Protein AF-0000000082537416 (afdb_homodimer)

Foldseek 3Di:
DPPPPQPQPPPDAQPDDDDDDDDPVLVVCVVVVVADFAEEAEQCRCPPSCVVVVHHYDRVHNHHDDDDAAGQEYEYAQPLQQHHPVVSVVVLLVNLVRHDQNHKYKYKAFQLADLQFWQDDPVRGTGFPWDKPADWPDDDNTMTIGIDHNPDDMDTPRDD/DCPPPQPQPDPDAQPDDDDDDDDPVLVVCVVVVVADDAEEAEQCRCPPSCVVVVHHYDRVHNHHDDDDAAGQEYEYAQDLQQHHPVVSVVVLLVNLVRHDQNHKYKYKAFQLADLQFWQDDPVRGTGFPWDKPADWPDDDNTMTIGIDHNPDDMDTPRDD

Nearest PDB structures (foldseek):
  9fce-assembly2_B  TM=6.786E-01  e=2.143E-04  Streptomyces sp.
  3dtn-assembly1_B  TM=6.137E-01  e=8.808E-05  Methanosarcina mazei
  9fce-assembly1_A  TM=6.515E-01  e=3.562E-04  Streptomyces sp.
  7ux6-assembly1_B  TM=6.176E-01  e=8.665E-04  Streptomyces drozdowiczii
  7wh9-assembly1_B-2  TM=5.794E-01  e=1.714E-02  Aspergillus terreus

Sequence (320 aa):
MNKQRIDKGKVARGGATKRKFPSRGSSWLVANEMIKGRTLDYGCGYGLDASTYGWDSYDPYYKPVTLSGKYDTIVCTNVVSAVSRLNRSEILKSIQHLLTEGGTAYIVVPRNLPPEGKLSGYNRRPQYNVVLTLDSVYSDESIMIYKLVKDSVFRDTTLDMNKQRIDKGKVARGGATKRKFPSRGSSWLVANEMIKGRTLDYGCGYGLDASTYGWDSYDPYYKPVTLSGKYDTIVCTNVVSAVSRLNRSEILKSIQHLLTEGGTAYIVVPRNLPPEGKLSGYNRRPQYNVVLTLDSVYSDESIMIYKLVKDSVFRDTTLD

InterPro domains:
  IPR029063 S-adenosyl-L-methionine-dependent methyltransferase superfamily [G3DSA:3.40.50.150] (56-150)
  IPR029063 S-adenosyl-L-methionine-dependent methyltransferase superfamily [SSF53335] (37-118)

Solvent-accessible surface area (backbone atoms only — not comparable to full-atom values): 18050 Å² total; per-residue (Å²): 133,83,72,77,75,72,80,70,75,68,82,68,70,80,78,63,69,92,72,78,53,56,48,70,61,61,38,30,36,49,54,66,66,65,72,44,82,53,34,32,25,46,48,32,42,85,32,58,51,20,67,49,72,72,34,44,67,30,13,88,72,71,36,67,63,84,84,76,82,63,21,36,17,35,41,30,56,60,44,60,26,53,46,38,72,70,56,29,54,52,49,54,52,52,52,31,70,36,35,31,93,87,13,43,29,39,43,27,35,64,44,73,54,50,68,77,25,46,65,42,72,96,79,46,42,52,34,46,34,70,39,60,62,55,58,62,83,46,72,58,74,54,36,35,30,32,54,44,41,57,83,62,76,74,51,81,69,40,60,123,132,86,72,78,74,75,80,72,76,67,82,67,70,80,79,65,71,92,72,78,54,56,48,70,61,61,39,30,36,50,54,67,68,66,71,42,82,52,36,32,24,45,49,33,41,85,31,58,51,20,68,49,72,72,34,44,69,29,14,85,72,71,36,67,64,84,87,75,82,63,21,36,18,35,40,30,56,62,43,60,27,52,46,38,70,70,56,30,54,52,50,55,51,52,52,30,70,35,34,31,94,88,14,42,30,39,42,26,36,64,45,74,53,50,70,76,25,46,65,41,71,95,80,47,41,53,34,45,35,71,40,62,62,54,58,61,83,46,70,59,74,54,35,35,31,30,53,44,41,56,84,61,76,74,47,81,69,43,59,124

Organism: NCBI:txid2420051

pLDDT: mean 89.8, std 16.74, range [24.8, 98.94]

Structure (mmCIF, N/CA/C/O backbone):
data_AF-0000000082537416-model_v1
#
loop_
_entity.id
_entity.type
_entity.pdbx_description
1 polymer Methyltransferase
#
loop_
_atom_site.group_PDB
_atom_site.id
_atom_site.type_symbol
_atom_site.label_atom_id
_atom_site.label_alt_id
_atom_site.label_comp_id
_atom_site.label_asym_id
_atom_site.label_entity_id
_atom_site.label_seq_id
_atom_site.pdbx_PDB_ins_code
_atom_site.Cartn_x
_atom_site.Cartn_y
_atom_site.Cartn_z
_atom_site.occupancy
_atom_site.B_iso_or_equiv
_atom_site.auth_seq_id
_atom_site.auth_comp_id
_atom_site.auth_asym_id
_atom_site.auth_atom_id
_atom_site.pdbx_PDB_model_num
ATOM 1 N N . MET A 1 1 ? 33.562 -21.609 -11.664 1 26.39 1 MET A N 1
ATOM 2 C CA . MET A 1 1 ? 32.469 -20.797 -11.141 1 26.39 1 MET A CA 1
ATOM 3 C C . MET A 1 1 ? 31.328 -21.688 -10.656 1 26.39 1 MET A C 1
ATOM 5 O O . MET A 1 1 ? 30.688 -22.359 -11.453 1 26.39 1 MET A O 1
ATOM 9 N N . ASN A 1 2 ? 31.453 -22.328 -9.469 1 24.92 2 ASN A N 1
ATOM 10 C CA . ASN A 1 2 ? 30.641 -23.359 -8.828 1 24.92 2 ASN A CA 1
ATOM 11 C C . ASN A 1 2 ? 29.203 -22.906 -8.641 1 24.92 2 ASN A C 1
ATOM 13 O O . ASN A 1 2 ? 28.906 -22.062 -7.789 1 24.92 2 ASN A O 1
ATOM 17 N N . LYS A 1 3 ? 28.516 -22.844 -9.711 1 35.69 3 LYS A N 1
ATOM 18 C CA . LYS A 1 3 ? 27.078 -22.547 -9.703 1 35.69 3 LYS A CA 1
ATOM 19 C C . LYS A 1 3 ? 26.344 -23.406 -8.68 1 35.69 3 LYS A C 1
ATOM 21 O O . LYS A 1 3 ? 26.359 -24.641 -8.781 1 35.69 3 LYS A O 1
ATOM 26 N N . GLN A 1 4 ? 26.328 -23.078 -7.457 1 36.09 4 GLN A N 1
ATOM 27 C CA . GLN A 1 4 ? 25.625 -23.812 -6.398 1 36.09 4 GLN A CA 1
ATOM 28 C C . GLN A 1 4 ? 24.219 -24.203 -6.832 1 36.09 4 GLN A C 1
ATOM 30 O O . GLN A 1 4 ? 23.406 -23.359 -7.188 1 36.09 4 GLN A O 1
ATOM 35 N N . ARG A 1 5 ? 24.031 -25.391 -7.273 1 35.41 5 ARG A N 1
ATOM 36 C CA . ARG A 1 5 ? 22.797 -26.047 -7.727 1 35.41 5 ARG A CA 1
ATOM 37 C C . ARG A 1 5 ? 21.703 -25.953 -6.668 1 35.41 5 ARG A C 1
ATOM 39 O O . ARG A 1 5 ? 21.953 -26.219 -5.488 1 35.41 5 ARG A O 1
ATOM 46 N N . ILE A 1 6 ? 20.734 -25.109 -6.789 1 41.59 6 ILE A N 1
ATOM 47 C CA . ILE A 1 6 ? 19.531 -25 -5.957 1 41.59 6 ILE A CA 1
ATOM 48 C C . ILE A 1 6 ? 18.906 -26.391 -5.781 1 41.59 6 ILE A C 1
ATOM 50 O O . ILE A 1 6 ? 18.641 -27.078 -6.762 1 41.59 6 ILE A O 1
ATOM 54 N N . ASP A 1 7 ? 19.219 -27.125 -4.785 1 39.59 7 ASP A N 1
ATOM 55 C CA . ASP A 1 7 ? 18.594 -28.406 -4.453 1 39.59 7 ASP A CA 1
ATOM 56 C C . ASP A 1 7 ? 17.062 -28.328 -4.57 1 39.59 7 ASP A C 1
ATOM 58 O O . ASP A 1 7 ? 16.422 -27.594 -3.818 1 39.59 7 ASP A O 1
ATOM 62 N N . LYS A 1 8 ? 16.344 -28.703 -5.652 1 40.59 8 LYS A N 1
ATOM 63 C CA . LYS A 1 8 ? 14.984 -28.656 -6.191 1 40.59 8 LYS A CA 1
ATOM 64 C C . LYS A 1 8 ? 14.023 -29.453 -5.312 1 40.59 8 LYS A C 1
ATOM 66 O O . LYS A 1 8 ? 12.812 -29.438 -5.543 1 40.59 8 LYS A O 1
ATOM 71 N N . GLY A 1 9 ? 14.391 -30.484 -4.535 1 41.62 9 GLY A N 1
ATOM 72 C CA . GLY A 1 9 ? 13.477 -31.453 -3.943 1 41.62 9 GLY A CA 1
ATOM 73 C C . GLY A 1 9 ? 12.82 -30.953 -2.674 1 41.62 9 GLY A C 1
ATOM 74 O O . GLY A 1 9 ? 11.938 -31.625 -2.121 1 41.62 9 GLY A O 1
ATOM 75 N N . LYS A 1 10 ? 13.469 -30.375 -1.681 1 40.09 10 LYS A N 1
ATOM 76 C CA . LYS A 1 10 ? 12.914 -30.156 -0.346 1 40.09 10 LYS A CA 1
ATOM 77 C C . LYS A 1 10 ? 11.812 -29.109 -0.367 1 40.09 10 LYS A C 1
ATOM 79 O O . LYS A 1 10 ? 12 -28.016 -0.905 1 40.09 10 LYS A O 1
ATOM 84 N N . VAL A 1 11 ? 10.516 -29.625 -0.219 1 44.38 11 VAL A N 1
ATOM 85 C CA . VAL A 1 11 ? 9.406 -28.734 0.124 1 44.38 11 VAL A CA 1
ATOM 86 C C . VAL A 1 11 ? 9.898 -27.641 1.062 1 44.38 11 VAL A C 1
ATOM 88 O O . VAL A 1 11 ? 10.406 -27.922 2.15 1 44.38 11 VAL A O 1
ATOM 91 N N . ALA A 1 12 ? 10.391 -26.578 0.593 1 49.41 12 ALA A N 1
ATOM 92 C CA . ALA A 1 12 ? 10.992 -25.453 1.283 1 49.41 12 ALA A CA 1
ATOM 93 C C . ALA A 1 12 ? 10.164 -25.031 2.494 1 49.41 12 ALA A C 1
ATOM 95 O O . ALA A 1 12 ? 8.93 -25.109 2.463 1 49.41 12 ALA A O 1
ATOM 96 N N . ARG A 1 13 ? 10.562 -25.25 3.791 1 57.53 13 ARG A N 1
ATOM 97 C CA . ARG A 1 13 ? 10.109 -24.562 4.996 1 57.53 13 ARG A CA 1
ATOM 98 C C . ARG A 1 13 ? 9.5 -23.203 4.66 1 57.53 13 ARG A C 1
ATOM 100 O O . ARG A 1 13 ? 9.773 -22.656 3.594 1 57.53 13 ARG A O 1
ATOM 107 N N . GLY A 1 14 ? 8.445 -22.875 5.426 1 67.5 14 GLY A N 1
ATOM 108 C CA . GLY A 1 14 ? 7.832 -21.562 5.316 1 67.5 14 GLY A CA 1
ATOM 109 C C . GLY A 1 14 ? 8.844 -20.453 5.18 1 67.5 14 GLY A C 1
ATOM 110 O O . GLY A 1 14 ? 9.898 -20.469 5.82 1 67.5 14 GLY A O 1
ATOM 111 N N . GLY A 1 15 ? 8.906 -19.734 4.207 1 82.44 15 GLY A N 1
ATOM 112 C CA . GLY A 1 15 ? 9.852 -18.656 3.953 1 82.44 15 GLY A CA 1
ATOM 113 C C . GLY A 1 15 ? 9.227 -17.281 3.988 1 82.44 15 GLY A C 1
ATOM 114 O O . GLY A 1 15 ? 9.781 -16.328 3.455 1 82.44 15 GLY A O 1
ATOM 115 N N . ALA A 1 16 ? 8.094 -17.234 4.691 1 89.12 16 ALA A N 1
ATOM 116 C CA . ALA A 1 16 ? 7.406 -15.953 4.707 1 89.12 16 ALA A CA 1
ATOM 117 C C . ALA A 1 16 ? 8.156 -14.938 5.566 1 89.12 16 ALA A C 1
ATOM 119 O O . ALA A 1 16 ? 8.852 -15.312 6.516 1 89.12 16 ALA A O 1
ATOM 120 N N . THR A 1 17 ? 8.047 -13.734 5.203 1 87.69 17 THR A N 1
ATOM 121 C CA . THR A 1 17 ? 8.609 -12.625 5.973 1 87.69 17 THR A CA 1
ATOM 122 C C . THR A 1 17 ? 7.5 -11.766 6.57 1 87.69 17 THR A C 1
ATOM 124 O O . THR A 1 17 ? 6.5 -11.484 5.906 1 87.69 17 THR A O 1
ATOM 127 N N . LYS A 1 18 ? 7.695 -11.352 7.859 1 91.25 18 LYS A N 1
ATOM 128 C CA . LYS A 1 18 ? 6.754 -10.414 8.469 1 91.25 18 LYS A CA 1
ATOM 129 C C . LYS A 1 18 ? 6.934 -9.008 7.91 1 91.25 18 LYS A C 1
ATOM 131 O O . LYS A 1 18 ? 8.047 -8.484 7.879 1 91.25 18 LYS A O 1
ATOM 136 N N . ARG A 1 19 ? 5.824 -8.461 7.496 1 92.12 19 ARG A N 1
ATOM 137 C CA . ARG A 1 19 ? 5.867 -7.16 6.836 1 92.12 19 ARG A CA 1
ATOM 138 C C . ARG A 1 19 ? 5.055 -6.125 7.609 1 92.12 19 ARG A C 1
ATOM 140 O O . ARG A 1 19 ? 4.125 -6.477 8.336 1 92.12 19 ARG A O 1
ATOM 147 N N . LYS A 1 20 ? 5.363 -4.84 7.34 1 93.25 20 LYS A N 1
ATOM 148 C CA . LYS A 1 20 ? 4.652 -3.732 7.973 1 93.25 20 LYS A CA 1
ATOM 149 C C . LYS A 1 20 ? 3.67 -3.084 7.004 1 93.25 20 LYS A C 1
ATOM 151 O O . LYS A 1 20 ? 2.791 -2.322 7.418 1 93.25 20 LYS A O 1
ATOM 156 N N . PHE A 1 21 ? 3.816 -3.359 5.734 1 96.44 21 PHE A N 1
ATOM 157 C CA . PHE A 1 21 ? 2.988 -2.818 4.664 1 96.44 21 PHE A CA 1
ATOM 158 C C . PHE A 1 21 ? 2.457 -3.934 3.771 1 96.44 21 PHE A C 1
ATOM 160 O O . PHE A 1 21 ? 3.107 -4.969 3.609 1 96.44 21 PHE A O 1
ATOM 167 N N . PRO A 1 22 ? 1.252 -3.719 3.195 1 97.5 22 PRO A N 1
ATOM 168 C CA . PRO A 1 22 ? 0.83 -4.691 2.184 1 97.5 22 PRO A CA 1
ATOM 169 C C . PRO A 1 22 ? 1.818 -4.805 1.025 1 97.5 22 PRO A C 1
ATOM 171 O O . PRO A 1 22 ? 2.637 -3.904 0.818 1 97.5 22 PRO A O 1
ATOM 174 N N . SER A 1 23 ? 1.798 -5.93 0.395 1 97.94 23 SER A N 1
ATOM 175 C CA . SER A 1 23 ? 2.725 -6.16 -0.708 1 97.94 23 SER A CA 1
ATOM 176 C C . SER A 1 23 ? 2.49 -5.168 -1.844 1 97.94 23 SER A C 1
ATOM 178 O O . SER A 1 23 ? 1.375 -4.68 -2.025 1 97.94 23 SER A O 1
ATOM 180 N N . ARG A 1 24 ? 3.555 -4.883 -2.592 1 97.06 24 ARG A N 1
ATOM 181 C CA . ARG A 1 24 ? 3.467 -4.004 -3.756 1 97.06 24 ARG A CA 1
ATOM 182 C C . ARG A 1 24 ? 2.428 -4.52 -4.75 1 97.06 24 ARG A C 1
ATOM 184 O O . ARG A 1 24 ? 1.65 -3.736 -5.301 1 97.06 24 ARG A O 1
ATOM 191 N N . GLY A 1 25 ? 2.477 -5.828 -4.957 1 98.56 25 GLY A N 1
ATOM 192 C CA . GLY A 1 25 ? 1.539 -6.406 -5.906 1 98.56 25 GLY A CA 1
ATOM 193 C C . GLY A 1 25 ? 0.088 -6.219 -5.504 1 98.56 25 GLY A C 1
ATOM 194 O O . GLY A 1 25 ? -0.723 -5.73 -6.289 1 98.56 25 GLY A O 1
ATOM 195 N N . SER A 1 26 ? -0.241 -6.605 -4.25 1 98.56 26 SER A N 1
ATOM 196 C CA . SER A 1 26 ? -1.613 -6.469 -3.771 1 98.56 26 SER A CA 1
ATOM 197 C C . SER A 1 26 ? -2.049 -5.008 -3.754 1 98.56 26 SER A C 1
ATOM 199 O O . SER A 1 26 ? -3.186 -4.688 -4.105 1 98.56 26 SER A O 1
ATOM 201 N N . SER A 1 27 ? -1.123 -4.117 -3.369 1 98.38 27 SER A N 1
ATOM 202 C CA . SER A 1 27 ? -1.428 -2.691 -3.326 1 98.38 27 SER A CA 1
ATOM 203 C C . SER A 1 27 ? -1.76 -2.156 -4.715 1 98.38 27 SER A C 1
ATOM 205 O O . SER A 1 27 ? -2.689 -1.362 -4.875 1 98.38 27 SER A O 1
ATOM 207 N N . TRP A 1 28 ? -1.015 -2.545 -5.688 1 98.56 28 TRP A N 1
ATOM 208 C CA . TRP A 1 28 ? -1.27 -2.115 -7.059 1 98.56 28 TRP A CA 1
ATOM 209 C C . TRP A 1 28 ? -2.617 -2.635 -7.551 1 98.56 28 TRP A C 1
ATOM 211 O O . TRP A 1 28 ? -3.387 -1.896 -8.172 1 98.56 28 TRP A O 1
ATOM 221 N N . LEU A 1 29 ? -2.832 -3.879 -7.281 1 98.81 29 LEU A N 1
ATOM 222 C CA . LEU A 1 29 ? -4.055 -4.508 -7.766 1 98.81 29 LEU A CA 1
ATOM 223 C C . LEU A 1 29 ? -5.289 -3.818 -7.188 1 98.81 29 LEU A C 1
ATOM 225 O O . LEU A 1 29 ? -6.27 -3.596 -7.898 1 98.81 29 LEU A O 1
ATOM 229 N N . VAL A 1 30 ? -5.234 -3.523 -5.91 1 98.5 30 VAL A N 1
ATOM 230 C CA . VAL A 1 30 ? -6.355 -2.857 -5.254 1 98.5 30 VAL A CA 1
ATOM 231 C C . VAL A 1 30 ? -6.496 -1.435 -5.789 1 98.5 30 VAL A C 1
ATOM 233 O O . VAL A 1 30 ? -7.594 -1.007 -6.156 1 98.5 30 VAL A O 1
ATOM 236 N N . ALA A 1 31 ? -5.418 -0.725 -5.914 1 97.69 31 ALA A N 1
ATOM 237 C CA . ALA A 1 31 ? -5.43 0.66 -6.379 1 97.69 31 ALA A CA 1
ATOM 238 C C . ALA A 1 31 ? -5.965 0.757 -7.805 1 97.69 31 ALA A C 1
ATOM 240 O O . ALA A 1 31 ? -6.562 1.768 -8.18 1 97.69 31 ALA A O 1
ATOM 241 N N . ASN A 1 32 ? -5.773 -0.286 -8.57 1 98.12 32 ASN A N 1
ATOM 242 C CA . ASN A 1 32 ? -6.191 -0.254 -9.969 1 98.12 32 ASN A CA 1
ATOM 243 C C . ASN A 1 32 ? -7.488 -1.028 -10.188 1 98.12 32 ASN A C 1
ATOM 245 O O . ASN A 1 32 ? -7.832 -1.369 -11.32 1 98.12 32 ASN A O 1
ATOM 249 N N . GLU A 1 33 ? -8.18 -1.394 -9.109 1 97.5 33 GLU A N 1
ATOM 250 C CA . GLU A 1 33 ? -9.523 -1.965 -9.117 1 97.5 33 GLU A CA 1
ATOM 251 C C . GLU A 1 33 ? -9.555 -3.287 -9.875 1 97.5 33 GLU A C 1
ATOM 253 O O . GLU A 1 33 ? -10.461 -3.525 -10.68 1 97.5 33 GLU A O 1
ATOM 258 N N . MET A 1 34 ? -8.531 -4.062 -9.617 1 98.38 34 MET A N 1
ATOM 259 C CA . MET A 1 34 ? -8.422 -5.34 -10.32 1 98.38 34 MET A CA 1
ATOM 260 C C . MET A 1 34 ? -9.078 -6.461 -9.516 1 98.38 34 MET A C 1
ATOM 262 O O . MET A 1 34 ? -9.297 -7.555 -10.039 1 98.38 34 MET A O 1
ATOM 266 N N . ILE A 1 35 ? -9.391 -6.25 -8.242 1 98.62 35 ILE A N 1
ATOM 267 C CA . ILE A 1 35 ? -9.953 -7.254 -7.352 1 98.62 35 ILE A CA 1
ATOM 268 C C . ILE A 1 35 ? -11.469 -7.293 -7.508 1 98.62 35 ILE A C 1
ATOM 270 O O . ILE A 1 35 ? -12.141 -6.266 -7.367 1 98.62 35 ILE A O 1
ATOM 274 N N . LYS A 1 36 ? -11.961 -8.5 -7.758 1 98.06 36 LYS A N 1
ATOM 275 C CA . LYS A 1 36 ? -13.398 -8.664 -7.949 1 98.06 36 LYS A CA 1
ATOM 276 C C . LYS A 1 36 ? -13.93 -9.82 -7.105 1 98.06 36 LYS A C 1
ATOM 278 O O . LYS A 1 36 ? -13.312 -10.891 -7.039 1 98.06 36 LYS A O 1
ATOM 283 N N . GLY A 1 37 ? -15.062 -9.602 -6.43 1 98.19 37 GLY A N 1
ATOM 284 C CA . GLY A 1 37 ? -15.773 -10.68 -5.75 1 98.19 37 GLY A CA 1
ATOM 285 C C . GLY A 1 37 ? -14.969 -11.312 -4.637 1 98.19 37 GLY A C 1
ATOM 286 O O . GLY A 1 37 ? -14.203 -10.633 -3.949 1 98.19 37 GLY A O 1
ATOM 287 N N . ARG A 1 38 ? -15.281 -12.609 -4.391 1 98.62 38 ARG A N 1
ATOM 288 C CA . ARG A 1 38 ? -14.562 -13.352 -3.357 1 98.62 38 ARG A CA 1
ATOM 289 C C . ARG A 1 38 ? -13.102 -13.562 -3.74 1 98.62 38 ARG A C 1
ATOM 291 O O . ARG A 1 38 ? -12.805 -14.031 -4.84 1 98.62 38 ARG A O 1
ATOM 298 N N . THR A 1 39 ? -12.273 -13.18 -2.891 1 98.81 39 THR A N 1
ATOM 299 C CA . THR A 1 39 ? -10.859 -13.133 -3.227 1 98.81 39 THR A CA 1
ATOM 300 C C . THR A 1 39 ? -10.039 -13.977 -2.248 1 98.81 39 THR A C 1
ATOM 302 O O . THR A 1 39 ? -10.289 -13.945 -1.04 1 98.81 39 THR A O 1
ATOM 305 N N . LEU A 1 40 ? -9.023 -14.711 -2.781 1 98.88 40 LEU A N 1
ATOM 306 C CA . LEU A 1 40 ? -8.125 -15.547 -1.996 1 98.88 40 LEU A CA 1
ATOM 307 C C . LEU A 1 40 ? -6.684 -15.055 -2.119 1 98.88 40 LEU A C 1
ATOM 309 O O . LEU A 1 40 ? -6.199 -14.812 -3.227 1 98.88 40 LEU A O 1
ATOM 313 N N . ASP A 1 41 ? -6.121 -14.797 -0.982 1 98.81 41 ASP A N 1
ATOM 314 C CA . ASP A 1 41 ? -4.668 -14.672 -0.906 1 98.81 41 ASP A CA 1
ATOM 315 C C . ASP A 1 41 ? 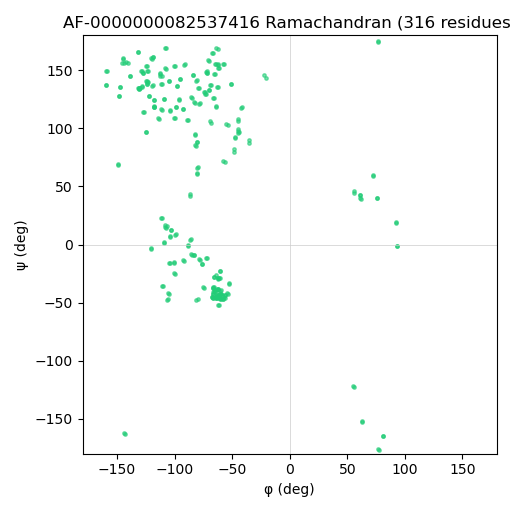-4 -16.047 -0.804 1 98.81 41 ASP A C 1
ATOM 317 O O . ASP A 1 41 ? -3.902 -16.609 0.286 1 98.81 41 ASP A O 1
ATOM 321 N N . TYR A 1 42 ? -3.549 -16.641 -1.98 1 98.56 42 TYR A N 1
ATOM 322 C CA . TYR A 1 42 ? -2.908 -17.953 -2.029 1 98.56 42 TYR A CA 1
ATOM 323 C C . TYR A 1 42 ? -1.425 -17.844 -1.696 1 98.56 42 TYR A C 1
ATOM 325 O O . TYR A 1 42 ? -0.665 -17.203 -2.418 1 98.56 42 TYR A O 1
ATOM 333 N N . GLY A 1 43 ? -0.986 -18.562 -0.673 1 97.5 43 GLY A N 1
ATOM 334 C CA . GLY A 1 43 ? 0.345 -18.312 -0.139 1 97.5 43 GLY A CA 1
ATOM 335 C C . GLY A 1 43 ? 0.456 -17.016 0.629 1 97.5 43 GLY A C 1
ATOM 336 O O . GLY A 1 43 ? 1.34 -16.203 0.356 1 97.5 43 GLY A O 1
ATOM 337 N N . CYS A 1 44 ? -0.356 -16.906 1.671 1 98 44 CYS A N 1
ATOM 338 C CA . CYS A 1 44 ? -0.58 -15.609 2.316 1 98 44 CYS A CA 1
ATOM 339 C C . CYS A 1 44 ? 0.531 -15.297 3.312 1 98 44 CYS A C 1
ATOM 341 O O . CYS A 1 44 ? 0.63 -14.18 3.809 1 98 44 CYS A O 1
ATOM 343 N N . GLY A 1 45 ? 1.46 -16.312 3.611 1 96.25 45 GLY A N 1
ATOM 344 C CA . GLY A 1 45 ? 2.424 -16.094 4.676 1 96.25 45 GLY A CA 1
ATOM 345 C C . GLY A 1 45 ? 1.778 -15.727 6 1 96.25 45 GLY A C 1
ATOM 346 O O . GLY A 1 45 ? 0.89 -16.438 6.477 1 96.25 45 GLY A O 1
ATOM 347 N N . TYR A 1 46 ? 2.121 -14.648 6.508 1 95.88 46 TYR A N 1
ATOM 348 C CA . TYR A 1 46 ? 1.565 -14.242 7.797 1 95.88 46 TYR A CA 1
ATOM 349 C C . TYR A 1 46 ? 0.258 -13.477 7.609 1 95.88 46 TYR A C 1
ATOM 351 O O . TYR A 1 46 ? -0.314 -12.977 8.578 1 95.88 46 TYR A O 1
ATOM 359 N N . GLY A 1 47 ? -0.205 -13.258 6.395 1 97.31 47 GLY A N 1
ATOM 360 C CA . GLY A 1 47 ? -1.588 -12.914 6.102 1 97.31 47 GLY A CA 1
ATOM 361 C C . GLY A 1 47 ? -1.838 -11.422 6.055 1 97.31 47 GLY A C 1
ATOM 362 O O . GLY A 1 47 ? -2.984 -10.977 6.113 1 97.31 47 GLY A O 1
ATOM 363 N N . LEU A 1 48 ? -0.815 -10.625 5.891 1 97.88 48 LEU A N 1
ATOM 364 C CA . LEU A 1 48 ? -1.008 -9.18 5.984 1 97.88 48 LEU A CA 1
ATOM 365 C C . LEU A 1 48 ? -1.882 -8.672 4.84 1 97.88 48 LEU A C 1
ATOM 367 O O . LEU A 1 48 ? -2.783 -7.863 5.055 1 97.88 48 LEU A O 1
ATOM 371 N N . ASP A 1 49 ? -1.607 -9.109 3.65 1 98.5 49 ASP A N 1
ATOM 372 C CA . ASP A 1 49 ? -2.428 -8.672 2.527 1 98.5 49 ASP A CA 1
ATOM 373 C C . ASP A 1 49 ? -3.895 -9.031 2.744 1 98.5 49 ASP A C 1
ATOM 375 O O . ASP A 1 49 ? -4.777 -8.18 2.617 1 98.5 49 ASP A O 1
ATOM 379 N N . ALA A 1 50 ? -4.125 -10.266 3.141 1 98.5 50 ALA A N 1
ATOM 380 C CA . ALA A 1 50 ? -5.488 -10.758 3.303 1 98.5 50 ALA A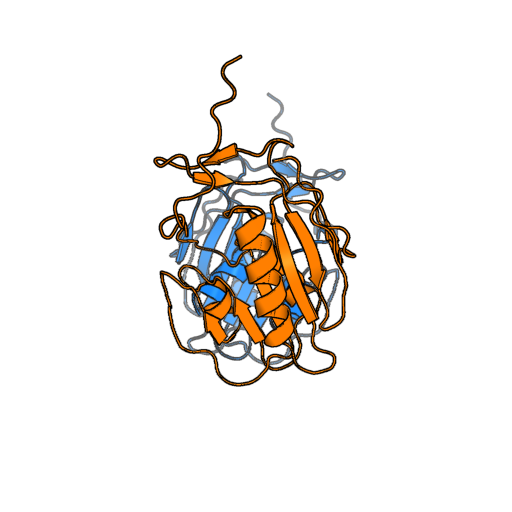 CA 1
ATOM 381 C C . ALA A 1 50 ? -6.219 -9.992 4.406 1 98.5 50 ALA A C 1
ATOM 383 O O . ALA A 1 50 ? -7.383 -9.617 4.246 1 98.5 50 ALA A O 1
ATOM 384 N N . SER A 1 51 ? -5.559 -9.805 5.484 1 97.88 51 SER A N 1
ATOM 385 C CA . SER A 1 51 ? -6.195 -9.102 6.594 1 97.88 51 SER A CA 1
ATOM 386 C C . SER A 1 51 ? -6.461 -7.645 6.242 1 97.88 51 SER A C 1
ATOM 388 O O . SER A 1 51 ? -7.488 -7.086 6.633 1 97.88 51 SER A O 1
ATOM 390 N N . THR A 1 52 ? -5.555 -7.016 5.516 1 98 52 THR A N 1
ATOM 391 C CA . THR A 1 52 ? -5.668 -5.609 5.141 1 98 52 THR A CA 1
ATOM 392 C C . THR A 1 52 ? -6.848 -5.398 4.195 1 98 52 THR A C 1
ATOM 394 O O . THR A 1 52 ? -7.578 -4.414 4.32 1 98 52 THR A O 1
ATOM 397 N N . TYR A 1 53 ? -7.035 -6.328 3.266 1 97.94 53 TYR A N 1
ATOM 398 C CA . TYR A 1 53 ? -7.973 -6.059 2.182 1 97.94 53 TYR A CA 1
ATOM 399 C C . TYR A 1 53 ? -9.227 -6.918 2.318 1 97.94 53 TYR A C 1
ATOM 401 O O . TYR A 1 53 ? -10.117 -6.863 1.473 1 97.94 53 TYR A O 1
ATOM 409 N N . GLY A 1 54 ? -9.328 -7.723 3.342 1 97.56 54 GLY A N 1
ATOM 410 C CA . GLY A 1 54 ? -10.508 -8.531 3.613 1 97.56 54 GLY A CA 1
ATOM 411 C C . GLY A 1 54 ? -10.625 -9.742 2.703 1 97.56 54 GLY A C 1
ATOM 412 O O . GLY A 1 54 ? -11.719 -10.062 2.23 1 97.56 54 GLY A O 1
ATOM 413 N N . TRP A 1 55 ? -9.547 -10.414 2.408 1 98.56 55 TRP A N 1
ATOM 414 C CA . TRP A 1 55 ? -9.523 -11.578 1.531 1 98.56 55 TRP A CA 1
ATOM 415 C C . TRP A 1 55 ? -9.484 -12.867 2.344 1 98.56 55 TRP A C 1
ATOM 417 O O . TRP A 1 55 ? -9.023 -12.875 3.488 1 98.56 55 TRP A O 1
ATOM 427 N N . ASP A 1 56 ? -10.008 -13.969 1.741 1 98.56 56 ASP A N 1
ATOM 428 C CA . ASP A 1 56 ? -9.664 -15.281 2.27 1 98.56 56 ASP A CA 1
ATOM 429 C C . ASP A 1 56 ? -8.164 -15.539 2.168 1 98.56 56 ASP A C 1
ATOM 431 O O . ASP A 1 56 ? -7.473 -14.898 1.373 1 98.56 56 ASP A O 1
ATOM 435 N N . SER A 1 57 ? -7.707 -16.438 3.074 1 98.31 57 SER A N 1
ATOM 436 C CA . SER A 1 57 ? -6.262 -16.641 3.072 1 98.31 57 SER A CA 1
ATOM 437 C C . SER A 1 57 ? -5.906 -18.109 3.238 1 98.31 57 SER A C 1
ATOM 439 O O . SER A 1 57 ? -6.609 -18.859 3.928 1 98.31 57 SER A O 1
ATOM 441 N N . TYR A 1 58 ? -4.805 -18.5 2.555 1 98.12 58 TYR A N 1
ATOM 442 C CA . TYR A 1 58 ? -4.281 -19.859 2.615 1 98.12 58 TYR A CA 1
ATOM 443 C C . TYR A 1 58 ? -2.762 -19.875 2.482 1 98.12 58 TYR A C 1
ATOM 445 O O . TYR A 1 58 ? -2.201 -19.141 1.666 1 98.12 58 TYR A O 1
ATOM 453 N N . ASP A 1 59 ? -2.139 -20.609 3.273 1 97.06 59 ASP A N 1
ATOM 454 C CA . ASP A 1 59 ? -0.719 -20.938 3.189 1 97.06 59 ASP A CA 1
ATOM 455 C C . ASP A 1 59 ? -0.448 -22.344 3.723 1 97.06 59 ASP A C 1
ATOM 457 O O . ASP A 1 59 ? -0.883 -22.688 4.824 1 97.06 59 ASP A O 1
ATOM 461 N N . PRO A 1 60 ? 0.232 -23.125 2.91 1 93.88 60 PRO A N 1
ATOM 462 C CA . PRO A 1 60 ? 0.395 -24.516 3.354 1 93.88 60 PRO A CA 1
ATOM 463 C C . PRO A 1 60 ? 1.139 -24.625 4.684 1 93.88 60 PRO A C 1
ATOM 465 O O . PRO A 1 60 ? 0.966 -25.609 5.41 1 93.88 60 PRO A O 1
ATOM 468 N N . TYR A 1 61 ? 1.939 -23.609 5.07 1 92.69 61 TYR A N 1
ATOM 469 C CA . TYR A 1 61 ? 2.744 -23.688 6.285 1 92.69 61 TYR A CA 1
ATOM 470 C C . TYR A 1 61 ? 2.145 -22.828 7.391 1 92.69 61 TYR A C 1
ATOM 472 O O . TYR A 1 61 ? 2.078 -23.234 8.547 1 92.69 61 TYR A O 1
ATOM 480 N N . TYR A 1 62 ? 1.714 -21.719 7.07 1 94.94 62 TYR A N 1
ATOM 481 C CA . TYR A 1 62 ? 1.368 -20.734 8.086 1 94.94 62 TYR A CA 1
ATOM 482 C C . TYR A 1 62 ? -0.137 -20.688 8.32 1 94.94 62 TYR A C 1
ATOM 484 O O . TYR A 1 62 ? -0.595 -20.281 9.391 1 94.94 62 TYR A O 1
ATOM 492 N N . LYS A 1 63 ? -0.909 -21.094 7.336 1 96.12 63 LYS A N 1
ATOM 493 C CA . LYS A 1 63 ? -2.367 -21.141 7.414 1 96.12 63 LYS A CA 1
ATOM 494 C C . LYS A 1 63 ? -2.932 -22.266 6.547 1 96.12 63 LYS A C 1
ATOM 496 O O . LYS A 1 63 ? -3.609 -22 5.551 1 96.12 63 LYS A O 1
ATOM 501 N N . PRO A 1 64 ? -2.676 -23.438 6.965 1 95.12 64 PRO A N 1
ATOM 502 C CA . PRO A 1 64 ? -3.078 -24.594 6.168 1 95.12 64 PRO A CA 1
ATOM 503 C C . PRO A 1 64 ? -4.551 -24.953 6.348 1 95.12 64 PRO A C 1
ATOM 505 O O . PRO A 1 64 ? -4.871 -26.047 6.816 1 95.12 64 PRO A O 1
ATOM 508 N N . VAL A 1 65 ? -5.461 -24.109 5.926 1 95.25 65 VAL A N 1
ATOM 509 C CA . VAL A 1 65 ? -6.898 -24.344 6.043 1 95.25 65 VAL A CA 1
ATOM 510 C C . VAL A 1 65 ? -7.41 -25.047 4.785 1 95.25 65 VAL A C 1
ATOM 512 O O . VAL A 1 65 ? -6.773 -25 3.734 1 95.25 65 VAL A O 1
ATOM 515 N N . THR A 1 66 ? -8.469 -25.719 4.941 1 94.44 66 THR A N 1
ATOM 516 C CA . THR A 1 66 ? -9.117 -26.312 3.781 1 94.44 66 THR A CA 1
ATOM 517 C C . THR A 1 66 ? -9.922 -25.266 3.008 1 94.44 66 THR A C 1
ATOM 519 O O . THR A 1 66 ? -10.766 -24.578 3.578 1 94.44 66 THR A O 1
ATOM 522 N N . LEU A 1 67 ? -9.57 -25.109 1.77 1 95 67 LEU A N 1
ATOM 523 C CA . LEU A 1 67 ? -10.273 -24.156 0.923 1 95 67 LEU A CA 1
ATOM 524 C C . LEU A 1 67 ? -11.594 -24.734 0.428 1 95 67 LEU A C 1
ATOM 526 O O . LEU A 1 67 ? -11.672 -25.922 0.103 1 95 67 LEU A O 1
ATOM 530 N N . SER A 1 68 ? -12.617 -23.906 0.524 1 92.12 68 SER A N 1
ATOM 531 C CA . SER A 1 68 ? -13.93 -24.328 0.042 1 92.12 68 SER A CA 1
ATOM 532 C C . SER A 1 68 ? -14.477 -23.328 -0.982 1 92.12 68 SER A C 1
ATOM 534 O O . SER A 1 68 ? -14.266 -22.125 -0.858 1 92.12 68 SER A O 1
ATOM 536 N N . GLY A 1 69 ? -15.094 -23.922 -1.983 1 95.5 69 GLY A N 1
ATOM 537 C CA . GLY A 1 69 ? -15.711 -23.094 -2.996 1 95.5 69 GLY A CA 1
ATOM 538 C C . GLY A 1 69 ? -14.734 -22.578 -4.035 1 95.5 69 GLY A C 1
ATOM 539 O O . GLY A 1 69 ? -13.719 -23.234 -4.309 1 95.5 69 GLY A O 1
ATOM 540 N N . LYS A 1 70 ? -15.242 -21.547 -4.77 1 98.19 70 LYS A N 1
ATOM 541 C CA . LYS A 1 70 ? -14.477 -20.922 -5.848 1 98.19 70 LYS A CA 1
ATOM 542 C C . LYS A 1 70 ? -14.234 -19.453 -5.562 1 98.19 70 LYS A C 1
ATOM 544 O O . LYS A 1 70 ? -14.859 -18.875 -4.672 1 98.19 70 LYS A O 1
ATOM 549 N N . TYR A 1 71 ? -13.297 -18.938 -6.23 1 98.62 71 TYR A N 1
ATOM 550 C CA . TYR A 1 71 ? -12.906 -17.547 -6.023 1 98.62 71 TYR A CA 1
ATOM 551 C C . TYR A 1 71 ? -12.969 -16.766 -7.328 1 98.62 71 TYR A C 1
ATOM 553 O O . TYR A 1 71 ? -12.578 -17.266 -8.383 1 98.62 71 TYR A O 1
ATOM 561 N N . ASP A 1 72 ? -13.484 -15.539 -7.23 1 98.75 72 ASP A N 1
ATOM 562 C CA . ASP A 1 72 ? -13.516 -14.648 -8.391 1 98.75 72 ASP A CA 1
ATOM 563 C C . ASP A 1 72 ? -12.125 -14.078 -8.68 1 98.75 72 ASP A C 1
ATOM 565 O O . ASP A 1 72 ? -11.789 -13.812 -9.836 1 98.75 72 ASP A O 1
ATOM 569 N N . THR A 1 73 ? -11.414 -13.812 -7.652 1 98.88 73 THR A N 1
ATOM 570 C CA . THR A 1 73 ? -10.039 -13.328 -7.758 1 98.88 73 THR A CA 1
ATOM 571 C C . THR A 1 73 ? -9.109 -14.133 -6.848 1 98.88 73 THR A C 1
ATOM 573 O O . THR A 1 73 ? -9.461 -14.43 -5.703 1 98.88 73 THR A O 1
ATOM 576 N N . ILE A 1 74 ? -7.957 -14.547 -7.34 1 98.94 74 ILE A N 1
ATOM 577 C CA . ILE A 1 74 ? -6.895 -15.117 -6.52 1 98.94 74 ILE A CA 1
ATOM 578 C C . ILE A 1 74 ? -5.613 -14.305 -6.699 1 98.94 74 ILE A C 1
ATOM 580 O O . ILE A 1 74 ? -5.246 -13.953 -7.824 1 98.94 74 ILE A O 1
ATOM 584 N N . VAL A 1 75 ? -5.051 -13.898 -5.629 1 98.94 75 VAL A N 1
ATOM 585 C CA . VAL A 1 75 ? -3.764 -13.211 -5.633 1 98.94 75 VAL A CA 1
ATOM 586 C C . VAL A 1 75 ? -2.691 -14.125 -5.039 1 98.94 75 VAL A C 1
ATOM 588 O O . VAL A 1 75 ? -2.873 -14.688 -3.955 1 98.94 75 VAL A O 1
ATOM 591 N N . CYS A 1 76 ? -1.638 -14.352 -5.746 1 98.75 76 CYS A N 1
ATOM 592 C CA . CYS A 1 76 ? -0.516 -15.195 -5.355 1 98.75 76 CYS A CA 1
ATOM 593 C C . CYS A 1 76 ? 0.799 -14.43 -5.438 1 98.75 76 CYS A C 1
ATOM 595 O O . CYS A 1 76 ? 1.353 -14.258 -6.527 1 98.75 76 CYS A O 1
ATOM 597 N N . THR A 1 77 ? 1.22 -13.914 -4.316 1 98.19 77 THR A N 1
ATOM 598 C CA . THR A 1 77 ? 2.348 -12.992 -4.293 1 98.19 77 THR A CA 1
ATOM 599 C C . THR A 1 77 ? 3.605 -13.688 -3.779 1 98.19 77 THR A C 1
ATOM 601 O O . THR A 1 77 ? 3.666 -14.094 -2.617 1 98.19 77 THR A O 1
ATOM 604 N N . ASN A 1 78 ? 4.586 -13.812 -4.641 1 95.75 78 ASN A N 1
ATOM 605 C CA . ASN A 1 78 ? 5.926 -14.273 -4.285 1 95.75 78 ASN A CA 1
ATOM 606 C C . ASN A 1 78 ? 5.895 -15.703 -3.744 1 95.75 78 ASN A C 1
ATOM 608 O O . ASN A 1 78 ? 6.555 -16 -2.746 1 95.75 78 ASN A O 1
ATOM 612 N N . VAL A 1 79 ? 5.09 -16.516 -4.328 1 96.19 79 VAL A N 1
ATOM 613 C CA . VAL A 1 79 ? 4.965 -17.906 -3.928 1 96.19 79 VAL A CA 1
ATOM 614 C C . VAL A 1 79 ? 5.656 -18.812 -4.953 1 96.19 79 VAL A C 1
ATOM 616 O O . VAL A 1 79 ? 6.52 -19.609 -4.602 1 96.19 79 VAL A O 1
ATOM 619 N N . VAL A 1 80 ? 5.348 -18.516 -6.227 1 96.06 80 VAL A N 1
ATOM 620 C CA . VAL A 1 80 ? 5.816 -19.422 -7.273 1 96.06 80 VAL A CA 1
ATOM 621 C C . VAL A 1 80 ? 7.309 -19.188 -7.516 1 96.06 80 VAL A C 1
ATOM 623 O O . VAL A 1 80 ? 7.977 -20.031 -8.125 1 96.06 80 VAL A O 1
ATOM 626 N N . SER A 1 81 ? 7.844 -18.094 -7.074 1 95 81 SER A N 1
ATOM 627 C CA . SER A 1 81 ? 9.266 -17.797 -7.219 1 95 81 SER A CA 1
ATOM 628 C C . SER A 1 81 ? 10.086 -18.562 -6.176 1 95 81 SER A C 1
ATOM 630 O O . SER A 1 81 ? 11.312 -18.641 -6.281 1 95 81 SER A O 1
ATOM 632 N N . ALA A 1 82 ? 9.461 -19.125 -5.191 1 92.44 82 ALA A N 1
ATOM 633 C CA . ALA A 1 82 ? 10.156 -19.75 -4.078 1 92.44 82 ALA A CA 1
ATOM 634 C C . ALA A 1 82 ? 10.117 -21.281 -4.207 1 92.44 82 ALA A C 1
ATOM 636 O O . ALA A 1 82 ? 10.531 -22 -3.295 1 92.44 82 ALA A O 1
ATOM 637 N N . VAL A 1 83 ? 9.625 -21.781 -5.293 1 91.88 83 VAL A N 1
ATOM 638 C CA . VAL A 1 83 ? 9.469 -23.219 -5.418 1 91.88 83 VAL A CA 1
ATOM 639 C C . VAL A 1 83 ? 10.039 -23.688 -6.758 1 91.88 83 VAL A C 1
ATOM 641 O O . VAL A 1 83 ? 10.234 -22.891 -7.672 1 91.88 83 VAL A O 1
ATOM 644 N N . SER A 1 84 ? 10.219 -25 -6.824 1 91 84 SER A N 1
ATOM 645 C CA . SER A 1 84 ? 10.75 -25.578 -8.047 1 91 84 SER A CA 1
ATOM 646 C C . SER A 1 84 ? 9.758 -25.453 -9.203 1 91 84 SER A C 1
ATOM 648 O O . SER A 1 84 ? 8.578 -25.188 -8.977 1 91 84 SER A O 1
ATOM 650 N N . ARG A 1 85 ? 10.258 -25.656 -10.398 1 93.12 85 ARG A N 1
ATOM 651 C CA . ARG A 1 85 ? 9.43 -25.562 -11.594 1 93.12 85 ARG A CA 1
ATOM 652 C C . ARG A 1 85 ? 8.25 -26.531 -11.516 1 93.12 85 ARG A C 1
ATOM 654 O O . ARG A 1 85 ? 7.125 -26.156 -11.867 1 93.12 85 ARG A O 1
ATOM 661 N N . LEU A 1 86 ? 8.57 -27.75 -11.094 1 91.62 86 LEU A N 1
ATOM 662 C CA . LEU A 1 86 ? 7.516 -28.75 -10.992 1 91.62 86 LEU A CA 1
ATOM 663 C C . LEU A 1 86 ? 6.445 -28.312 -9.992 1 91.62 86 LEU A C 1
ATOM 665 O O . LEU A 1 86 ? 5.254 -28.359 -10.289 1 91.62 86 LEU A O 1
ATOM 669 N N . ASN A 1 87 ? 6.848 -27.844 -8.852 1 93.19 87 ASN A N 1
ATOM 670 C CA . ASN A 1 87 ? 5.914 -27.375 -7.832 1 93.19 87 ASN A CA 1
ATOM 671 C C . ASN A 1 87 ? 5.145 -26.141 -8.289 1 93.19 87 ASN A C 1
ATOM 673 O O . ASN A 1 87 ? 3.961 -26 -7.988 1 93.19 87 ASN A O 1
ATOM 677 N N . ARG A 1 88 ? 5.797 -25.297 -9 1 95.81 88 ARG A N 1
ATOM 678 C CA . ARG A 1 88 ? 5.176 -24.094 -9.547 1 95.81 88 ARG A CA 1
ATOM 679 C C . ARG A 1 88 ? 4.023 -24.453 -10.477 1 95.81 88 ARG A C 1
ATOM 681 O O . ARG A 1 88 ? 2.932 -23.875 -10.367 1 95.81 88 ARG A O 1
ATOM 688 N N . SER A 1 89 ? 4.297 -25.406 -11.344 1 95.12 89 SER A N 1
ATOM 689 C CA . SER A 1 89 ? 3.258 -25.859 -12.266 1 95.12 89 SER A CA 1
ATOM 690 C C . SER A 1 89 ? 2.051 -26.406 -11.508 1 95.12 89 SER A C 1
ATOM 692 O O . SER A 1 89 ? 0.906 -26.109 -11.852 1 95.12 89 SER A O 1
ATOM 694 N N . GLU A 1 90 ? 2.342 -27.156 -10.5 1 95.19 90 GLU A N 1
ATOM 695 C CA . GLU A 1 90 ? 1.266 -27.75 -9.703 1 95.19 90 GLU A CA 1
ATOM 696 C C . GLU A 1 90 ? 0.463 -26.656 -8.992 1 95.19 90 GLU A C 1
ATOM 698 O O . GLU A 1 90 ? -0.765 -26.75 -8.906 1 95.19 90 GLU A O 1
ATOM 703 N N . ILE A 1 91 ? 1.123 -25.688 -8.484 1 96.5 91 ILE A N 1
ATOM 704 C CA . ILE A 1 91 ? 0.471 -24.594 -7.777 1 96.5 91 ILE A CA 1
ATOM 705 C C . ILE A 1 91 ? -0.428 -23.828 -8.742 1 96.5 91 ILE A C 1
ATOM 707 O O . ILE A 1 91 ? -1.583 -23.531 -8.43 1 96.5 91 ILE A O 1
ATOM 711 N N . LEU A 1 92 ? 0.052 -23.5 -9.93 1 97.75 92 LEU A N 1
ATOM 712 C CA . LEU A 1 92 ? -0.712 -22.734 -10.914 1 97.75 92 LEU A CA 1
ATOM 713 C C . LEU A 1 92 ? -1.958 -23.5 -11.344 1 97.75 92 LEU A C 1
ATOM 715 O O . LEU A 1 92 ? -3.027 -22.906 -11.516 1 97.75 92 LEU A O 1
ATOM 719 N N . LYS A 1 93 ? -1.801 -24.797 -11.484 1 96.25 93 LYS A N 1
ATOM 720 C CA . LYS A 1 93 ? -2.953 -25.625 -11.844 1 96.25 93 LYS A CA 1
ATOM 721 C C . LYS A 1 93 ? -3.982 -25.641 -10.711 1 96.25 93 LYS A C 1
ATOM 723 O O . LYS A 1 93 ? -5.188 -25.562 -10.969 1 96.25 93 LYS A O 1
ATOM 728 N N . SER A 1 94 ? -3.484 -25.766 -9.523 1 96.25 94 SER A N 1
ATOM 729 C CA . SER A 1 94 ? -4.375 -25.734 -8.367 1 96.25 94 SER A CA 1
ATOM 730 C C . SER A 1 94 ? -5.137 -24.406 -8.297 1 96.25 94 SER A C 1
ATOM 732 O O . SER A 1 94 ? -6.336 -24.391 -8.008 1 96.25 94 SER A O 1
ATOM 734 N N . ILE A 1 95 ? -4.457 -23.328 -8.539 1 98 95 ILE A N 1
ATOM 735 C CA . ILE A 1 95 ? -5.066 -22 -8.523 1 98 95 ILE A CA 1
ATOM 736 C C . ILE A 1 95 ? -6.156 -21.922 -9.594 1 98 95 ILE A C 1
ATOM 738 O O . ILE A 1 95 ? -7.258 -21.438 -9.328 1 98 95 ILE A O 1
ATOM 742 N N . GLN A 1 96 ? -5.895 -22.422 -10.766 1 97.69 96 GLN A N 1
ATOM 743 C CA . GLN A 1 96 ? -6.887 -22.422 -11.844 1 97.69 96 GLN A CA 1
ATOM 744 C C . GLN A 1 96 ? -8.141 -23.188 -11.438 1 97.69 96 GLN A C 1
ATOM 746 O O . GLN A 1 96 ? -9.258 -22.766 -11.742 1 97.69 96 GLN A O 1
ATOM 751 N N . HIS A 1 97 ? -7.945 -24.266 -10.758 1 96.56 97 HIS A N 1
ATOM 752 C CA . HIS A 1 97 ? -9.07 -25.094 -10.328 1 96.56 97 HIS A CA 1
ATOM 753 C C . HIS A 1 97 ? -9.938 -24.359 -9.312 1 96.56 97 HIS A C 1
ATOM 755 O O . HIS A 1 97 ? -11.148 -24.594 -9.234 1 96.56 97 HIS A O 1
ATOM 761 N N . LEU A 1 98 ? -9.344 -23.469 -8.586 1 97.94 98 LEU A N 1
ATOM 762 C CA . LEU A 1 98 ? -10.039 -22.766 -7.512 1 97.94 98 LEU A CA 1
ATOM 763 C C . LEU A 1 98 ? -10.789 -21.547 -8.055 1 97.94 98 LEU A C 1
ATOM 765 O O . LEU A 1 98 ? -11.586 -20.938 -7.34 1 97.94 98 LEU A O 1
ATOM 769 N N . LEU A 1 99 ? -10.578 -21.203 -9.32 1 98.19 99 LEU A N 1
ATOM 770 C CA . LEU A 1 99 ? -11.203 -20.031 -9.914 1 98.19 99 LEU A CA 1
ATOM 771 C C . LEU A 1 99 ? -12.633 -20.328 -10.336 1 98.19 99 LEU A C 1
ATOM 773 O O . LEU A 1 99 ? -12.93 -21.438 -10.82 1 98.19 99 LEU A O 1
ATOM 777 N N . THR A 1 100 ? -13.547 -19.344 -10.141 1 97.62 100 THR A N 1
ATOM 778 C CA . THR A 1 100 ? -14.844 -19.391 -10.797 1 97.62 100 THR A CA 1
ATOM 779 C C . THR A 1 100 ? -14.688 -19.312 -12.312 1 97.62 100 THR A C 1
ATOM 781 O O . THR A 1 100 ? -13.594 -19.031 -12.82 1 97.62 100 THR A O 1
ATOM 784 N N . GLU A 1 101 ? -15.906 -19.609 -12.922 1 95.62 101 GLU A N 1
ATOM 785 C CA . GLU A 1 101 ? -15.914 -19.344 -14.352 1 95.62 101 GLU A CA 1
ATOM 786 C C . GLU A 1 101 ? -15.727 -17.844 -14.633 1 95.62 101 GLU A C 1
ATOM 788 O O . GLU A 1 101 ? -16.469 -17.016 -14.094 1 95.62 101 GLU A O 1
ATOM 793 N N . GLY A 1 102 ? -14.82 -17.406 -15.242 1 96.25 102 GLY A N 1
ATOM 794 C CA . GLY A 1 102 ? -14.547 -16.016 -15.531 1 96.25 102 GLY A CA 1
ATOM 795 C C . GLY A 1 102 ? -13.625 -15.367 -14.516 1 96.25 102 GLY A C 1
ATOM 796 O O . GLY A 1 102 ? -13.328 -14.172 -14.617 1 96.25 102 GLY A O 1
ATOM 797 N N . GLY A 1 103 ? -13.234 -16.172 -13.492 1 98.25 103 GLY A N 1
ATOM 798 C CA . GLY A 1 103 ? -12.336 -15.664 -12.477 1 98.25 103 GLY A CA 1
ATOM 799 C C . GLY A 1 103 ? -10.922 -15.438 -12.984 1 98.25 103 GLY A C 1
ATOM 800 O O . GLY A 1 103 ? -10.562 -15.93 -14.055 1 98.25 103 GLY A O 1
ATOM 801 N N . THR A 1 104 ? -10.227 -14.609 -12.297 1 98.69 104 THR A N 1
ATOM 802 C CA . THR A 1 104 ? -8.859 -14.281 -12.688 1 98.69 104 THR A CA 1
ATOM 803 C C . THR A 1 104 ? -7.914 -14.414 -11.492 1 98.69 104 THR A C 1
ATOM 805 O O . THR A 1 104 ? -8.242 -13.984 -10.383 1 98.69 104 THR A O 1
ATOM 808 N N . ALA A 1 105 ? -6.812 -15.047 -11.75 1 98.88 105 ALA A N 1
ATOM 809 C CA . ALA A 1 105 ? -5.734 -15.039 -10.766 1 98.88 105 ALA A CA 1
ATOM 810 C C . ALA A 1 105 ? -4.605 -14.109 -11.188 1 98.88 105 ALA A C 1
ATOM 812 O O . ALA A 1 105 ? -4.273 -14.023 -12.367 1 98.88 105 ALA A O 1
ATOM 813 N N . TYR A 1 106 ? -4.066 -13.414 -10.25 1 98.94 106 TYR A N 1
ATOM 814 C CA . TYR A 1 106 ? -2.902 -12.562 -10.453 1 98.94 106 TYR A CA 1
ATOM 815 C C . TYR A 1 106 ? -1.678 -13.133 -9.75 1 98.94 106 TYR A C 1
ATOM 817 O O . TYR A 1 106 ? -1.665 -13.266 -8.523 1 98.94 106 TYR A O 1
ATOM 825 N N . ILE A 1 107 ? -0.693 -13.492 -10.555 1 98.88 107 ILE A N 1
ATOM 826 C CA . ILE A 1 107 ? 0.549 -14.086 -10.062 1 98.88 107 ILE A CA 1
ATOM 827 C C . ILE A 1 107 ? 1.64 -13.023 -10.008 1 98.88 107 ILE A C 1
ATOM 829 O O . ILE A 1 107 ? 2.117 -12.555 -11.047 1 98.88 107 ILE A O 1
ATOM 833 N N . VAL A 1 108 ? 1.998 -12.633 -8.828 1 98.88 108 VAL A N 1
ATOM 834 C CA . VAL A 1 108 ? 2.992 -11.586 -8.633 1 98.88 108 VAL A CA 1
ATOM 835 C C . VAL A 1 108 ? 4.363 -12.211 -8.398 1 98.88 108 VAL A C 1
ATOM 837 O O . VAL A 1 108 ? 4.539 -13.008 -7.469 1 98.88 108 VAL A O 1
ATOM 840 N N . VAL A 1 109 ? 5.355 -11.82 -9.211 1 98.12 109 VAL A N 1
ATOM 841 C CA . VAL A 1 109 ? 6.703 -12.367 -9.078 1 98.12 109 VAL A CA 1
ATOM 842 C C . VAL A 1 109 ? 7.715 -11.227 -8.977 1 98.12 109 VAL A C 1
ATOM 844 O O . VAL A 1 109 ? 7.508 -10.156 -9.555 1 98.12 109 VAL A O 1
ATOM 847 N N . PRO A 1 110 ? 8.766 -11.477 -8.242 1 96.81 110 PRO A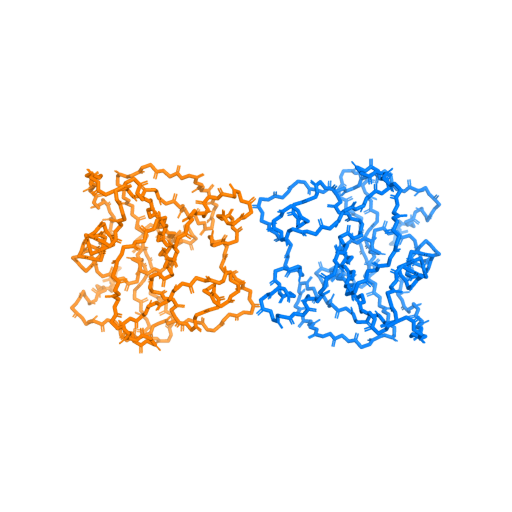 N 1
ATOM 848 C CA . PRO A 1 110 ? 9.789 -10.438 -8.156 1 96.81 110 PRO A CA 1
ATOM 849 C C . PRO A 1 110 ? 10.594 -10.289 -9.445 1 96.81 110 PRO A C 1
ATOM 851 O O . PRO A 1 110 ? 10.812 -11.273 -10.156 1 96.81 110 PRO A O 1
ATOM 854 N N . ARG A 1 111 ? 11.023 -9.031 -9.703 1 96.44 111 ARG A N 1
ATOM 855 C CA . ARG A 1 111 ? 11.867 -8.773 -10.867 1 96.44 111 ARG A CA 1
ATOM 856 C C . ARG A 1 111 ? 13.203 -8.172 -10.453 1 96.44 111 ARG A C 1
ATOM 858 O O . ARG A 1 111 ? 14.062 -7.922 -11.305 1 96.44 111 ARG A O 1
ATOM 865 N N . ASN A 1 112 ? 13.312 -7.934 -9.188 1 93.94 112 ASN A N 1
ATOM 866 C CA . ASN A 1 112 ? 14.594 -7.445 -8.688 1 93.94 112 ASN A CA 1
ATOM 867 C C . ASN A 1 112 ? 15.539 -8.594 -8.352 1 93.94 112 ASN A C 1
ATOM 869 O O . ASN A 1 112 ? 16.172 -8.594 -7.297 1 93.94 112 ASN A O 1
ATOM 873 N N . LEU A 1 113 ? 15.617 -9.57 -9.164 1 92.19 113 LEU A N 1
ATOM 874 C CA . LEU A 1 113 ? 16.453 -10.766 -9.07 1 92.19 113 LEU A CA 1
ATOM 875 C C . LEU A 1 113 ? 17.328 -10.922 -10.312 1 92.19 113 LEU A C 1
ATOM 877 O O . LEU A 1 113 ? 16.922 -10.539 -11.414 1 92.19 113 LEU A O 1
ATOM 881 N N . PRO A 1 114 ? 18.5 -11.523 -10.055 1 90.62 114 PRO A N 1
ATOM 882 C CA . PRO A 1 114 ? 19.234 -11.891 -11.258 1 90.62 114 PRO A CA 1
ATOM 883 C C . PRO A 1 114 ? 18.516 -12.945 -12.094 1 90.62 114 PRO A C 1
ATOM 885 O O . PRO A 1 114 ? 17.688 -13.695 -11.57 1 90.62 114 PRO A O 1
ATOM 888 N N . PRO A 1 115 ? 18.797 -13 -13.398 1 89 115 PRO A N 1
ATOM 889 C CA . PRO A 1 115 ? 18.125 -13.953 -14.281 1 89 115 PRO A CA 1
ATOM 890 C C . PRO A 1 115 ? 18.203 -15.391 -13.773 1 89 115 PRO A C 1
ATOM 892 O O . PRO A 1 115 ? 17.266 -16.172 -13.938 1 89 115 PRO A O 1
ATOM 895 N N . GLU A 1 116 ? 19.297 -15.742 -13.109 1 87.94 116 GLU A N 1
ATOM 896 C CA . GLU A 1 116 ? 19.484 -17.109 -12.617 1 87.94 116 GLU A CA 1
ATOM 897 C C . GLU A 1 116 ? 18.844 -17.297 -11.25 1 87.94 116 GLU A C 1
ATOM 899 O O . GLU A 1 116 ? 18.859 -18.391 -10.695 1 87.94 116 GLU A O 1
ATOM 904 N N . GLY A 1 117 ? 18.203 -16.359 -10.781 1 89.31 117 GLY A N 1
ATOM 905 C CA . GLY A 1 117 ? 17.688 -16.391 -9.422 1 89.31 117 GLY A CA 1
ATOM 906 C C . GLY A 1 117 ? 18.734 -16.141 -8.367 1 89.31 117 GLY A C 1
ATOM 907 O O . GLY A 1 117 ? 19.828 -15.633 -8.672 1 89.31 117 GLY A O 1
ATOM 908 N N . LYS A 1 118 ? 18.219 -16.266 -7.133 1 86.06 118 LYS A N 1
ATOM 909 C CA . LYS A 1 118 ? 19.141 -16.078 -6.02 1 86.06 118 LYS A CA 1
ATOM 910 C C . LYS A 1 118 ? 18.797 -16.984 -4.852 1 86.06 118 LYS A C 1
ATOM 912 O O . LYS A 1 118 ? 17.688 -17.516 -4.781 1 86.06 118 LYS A O 1
ATOM 917 N N . LEU A 1 119 ? 19.781 -17.219 -4.086 1 80.19 119 LEU A N 1
ATOM 918 C CA . LEU A 1 119 ? 19.562 -17.875 -2.803 1 80.19 119 LEU A CA 1
ATOM 919 C C . LEU A 1 119 ? 19.359 -16.844 -1.695 1 80.19 119 LEU A C 1
ATOM 921 O O . LEU A 1 119 ? 20.125 -15.891 -1.586 1 80.19 119 LEU A O 1
ATOM 925 N N . SER A 1 120 ? 18.172 -16.875 -1.113 1 74.12 120 SER A N 1
ATOM 926 C CA . SER A 1 120 ? 17.859 -15.852 -0.126 1 74.12 120 SER A CA 1
ATOM 927 C C . SER A 1 120 ? 17.828 -16.438 1.284 1 74.12 120 SER A C 1
ATOM 929 O O . SER A 1 120 ? 17.406 -17.562 1.485 1 74.12 120 SER A O 1
ATOM 931 N N . GLY A 1 121 ? 18.156 -15.484 2.129 1 62.41 121 GLY A N 1
ATOM 932 C CA . GLY A 1 121 ? 18.016 -15.789 3.543 1 62.41 121 GLY A CA 1
ATOM 933 C C . GLY A 1 121 ? 19.125 -16.672 4.078 1 62.41 121 GLY A C 1
ATOM 934 O O . GLY A 1 121 ? 20.047 -17.047 3.344 1 62.41 121 GLY A O 1
ATOM 935 N N . TYR A 1 122 ? 18.984 -16.812 5.391 1 56.28 122 TYR A N 1
ATOM 936 C CA . TYR A 1 122 ? 19.969 -17.578 6.125 1 56.28 122 TYR A CA 1
ATOM 937 C C . TYR A 1 122 ? 20 -19.031 5.645 1 56.28 122 TYR A C 1
ATOM 939 O O . TYR A 1 122 ? 21.062 -19.656 5.605 1 56.28 122 TYR A O 1
ATOM 947 N N . ASN A 1 123 ? 18.844 -19.422 5.176 1 62.88 123 ASN A N 1
ATOM 948 C CA . ASN A 1 123 ? 18.766 -20.828 4.812 1 62.88 123 ASN A CA 1
ATOM 949 C C . ASN A 1 123 ? 18.938 -21.031 3.309 1 62.88 123 ASN A C 1
ATOM 951 O O . ASN A 1 123 ? 18.688 -22.109 2.793 1 62.88 123 ASN A O 1
ATOM 955 N N . ARG A 1 124 ? 19.297 -19.906 2.732 1 72.94 124 ARG A N 1
ATOM 956 C CA . ARG A 1 124 ? 19.641 -19.953 1.316 1 72.94 124 ARG A CA 1
ATOM 957 C C . ARG A 1 124 ? 18.5 -20.531 0.489 1 72.94 124 ARG A C 1
ATOM 959 O O . ARG A 1 124 ? 18.703 -21.438 -0.315 1 72.94 124 ARG A O 1
ATOM 966 N N . ARG A 1 125 ? 17.391 -20.109 0.76 1 80.31 125 ARG A N 1
ATOM 967 C CA . ARG A 1 125 ? 16.234 -20.562 -0.009 1 80.31 125 ARG A CA 1
ATOM 968 C C . ARG A 1 125 ? 16.266 -19.984 -1.426 1 80.31 125 ARG A C 1
ATOM 970 O O . ARG A 1 125 ? 16.562 -18.812 -1.622 1 80.31 125 ARG A O 1
ATOM 977 N N . PRO A 1 126 ? 16.031 -20.906 -2.318 1 85.12 126 PRO A N 1
ATOM 978 C CA . PRO A 1 126 ? 16.078 -20.406 -3.695 1 85.12 126 PRO A CA 1
ATOM 979 C C . PRO A 1 126 ? 14.93 -19.469 -4.023 1 85.12 126 PRO A C 1
ATOM 981 O O . PRO A 1 126 ? 13.812 -19.656 -3.551 1 85.12 126 PRO A O 1
ATOM 984 N N . GLN A 1 127 ? 15.242 -18.438 -4.684 1 91 127 GLN A N 1
ATOM 985 C CA . GLN A 1 127 ? 14.289 -17.562 -5.352 1 91 127 GLN A CA 1
ATOM 986 C C . GLN A 1 127 ? 14.516 -17.547 -6.859 1 91 127 GLN A C 1
ATOM 988 O O . GLN A 1 127 ? 15.578 -17.125 -7.324 1 91 127 GLN A O 1
ATOM 993 N N . TYR A 1 128 ? 13.516 -17.953 -7.594 1 93.69 128 TYR A N 1
ATOM 994 C CA . TYR A 1 128 ? 13.648 -18.062 -9.047 1 93.69 128 TYR A CA 1
ATOM 995 C C . TYR A 1 128 ? 13.125 -16.812 -9.734 1 93.69 128 TYR A C 1
ATOM 997 O O . TYR A 1 128 ? 12.133 -16.234 -9.305 1 93.69 128 TYR A O 1
ATOM 1005 N N . ASN A 1 129 ? 13.812 -16.438 -10.789 1 95.75 129 ASN A N 1
ATOM 1006 C CA . ASN A 1 129 ? 13.273 -15.406 -11.672 1 95.75 129 ASN A CA 1
ATOM 1007 C C . ASN A 1 129 ? 12.273 -15.992 -12.664 1 95.75 129 ASN A C 1
ATOM 1009 O O . ASN A 1 129 ? 12.609 -16.234 -13.82 1 95.75 129 ASN A O 1
ATOM 1013 N N . VAL A 1 130 ? 11.117 -16.078 -12.227 1 97.31 130 VAL A N 1
ATOM 1014 C CA . VAL A 1 130 ? 10.094 -16.875 -12.906 1 97.31 130 VAL A CA 1
ATOM 1015 C C . VAL A 1 130 ? 9.633 -16.141 -14.164 1 97.31 130 VAL A C 1
ATOM 1017 O O . VAL A 1 130 ? 9.305 -14.953 -14.117 1 97.31 130 VAL A O 1
ATOM 1020 N N . VAL A 1 131 ? 9.594 -16.859 -15.266 1 97.38 131 VAL A N 1
ATOM 1021 C CA . VAL A 1 131 ? 9.109 -16.344 -16.547 1 97.38 131 VAL A CA 1
ATOM 1022 C C . VAL A 1 131 ? 8.023 -17.266 -17.094 1 97.38 131 VAL A C 1
ATOM 1024 O O . VAL A 1 131 ? 8.312 -18.391 -17.516 1 97.38 131 VAL A O 1
ATOM 1027 N N . LEU A 1 132 ? 6.836 -16.75 -17.156 1 97.62 132 LEU A N 1
ATOM 1028 C CA . LEU A 1 132 ? 5.699 -17.5 -17.672 1 97.62 132 LEU A CA 1
ATOM 1029 C C . LEU A 1 132 ? 5.211 -16.906 -18.984 1 97.62 132 LEU A C 1
ATOM 1031 O O . LEU A 1 132 ? 5.242 -15.68 -19.156 1 97.62 132 LEU A O 1
ATOM 1035 N N . THR A 1 133 ? 4.742 -17.75 -19.922 1 97.31 133 THR A N 1
ATOM 1036 C CA . THR A 1 133 ? 4.145 -17.281 -21.156 1 97.31 133 THR A CA 1
ATOM 1037 C C . THR A 1 133 ? 2.689 -16.875 -20.938 1 97.31 133 THR A C 1
ATOM 1039 O O . THR A 1 133 ? 1.779 -17.469 -21.516 1 97.31 133 THR A O 1
ATOM 1042 N N . LEU A 1 134 ? 2.41 -15.914 -20.109 1 97.75 134 LEU A N 1
ATOM 1043 C CA . LEU A 1 134 ? 1.125 -15.312 -19.766 1 97.75 134 LEU A CA 1
ATOM 1044 C C . LEU A 1 134 ? 1.152 -13.805 -19.984 1 97.75 134 LEU A C 1
ATOM 1046 O O . LEU A 1 134 ? 2.221 -13.188 -19.953 1 97.75 134 LEU A O 1
ATOM 1050 N N . ASP A 1 135 ? 0.014 -13.219 -20.234 1 97.06 135 ASP A N 1
ATOM 1051 C CA . ASP A 1 135 ? -0.066 -11.758 -20.25 1 97.06 135 ASP A CA 1
ATOM 1052 C C . ASP A 1 135 ? 0.204 -11.18 -18.859 1 97.06 135 ASP A C 1
ATOM 1054 O O . ASP A 1 135 ? -0.046 -11.836 -17.844 1 97.06 135 ASP A O 1
ATOM 1058 N N . SER A 1 136 ? 0.806 -10.031 -18.828 1 98.25 136 SER A N 1
ATOM 1059 C CA . SER A 1 136 ? 1.006 -9.312 -17.578 1 98.25 136 SER A CA 1
ATOM 1060 C C . SER A 1 136 ? 0.186 -8.023 -17.547 1 98.25 136 SER A C 1
ATOM 1062 O O . SER A 1 136 ? -0.019 -7.383 -18.578 1 98.25 136 SER A O 1
ATOM 1064 N N . VAL A 1 137 ? -0.259 -7.656 -16.391 1 98.56 137 VAL A N 1
ATOM 1065 C CA . VAL A 1 137 ? -1.052 -6.438 -16.266 1 98.56 137 VAL A CA 1
ATOM 1066 C C . VAL A 1 137 ? -0.172 -5.301 -15.75 1 98.56 137 VAL A C 1
ATOM 1068 O O . VAL A 1 137 ? -0.552 -4.129 -15.828 1 98.56 137 VAL A O 1
ATOM 1071 N N . TYR A 1 138 ? 0.934 -5.676 -15.25 1 98.56 138 TYR A N 1
ATOM 1072 C CA . TYR A 1 138 ? 1.857 -4.676 -14.727 1 98.56 138 TYR A CA 1
ATOM 1073 C C . TYR A 1 138 ? 3.275 -5.23 -14.656 1 98.56 138 TYR A C 1
ATOM 1075 O O . TYR A 1 138 ? 3.473 -6.418 -14.391 1 98.56 138 TYR A O 1
ATOM 1083 N N . SER A 1 139 ? 4.285 -4.352 -14.82 1 98.19 139 SER A N 1
ATOM 1084 C CA . SER A 1 139 ? 5.688 -4.703 -14.625 1 98.19 139 SER A CA 1
ATOM 1085 C C . SER A 1 139 ? 6.535 -3.459 -14.383 1 98.19 139 SER A C 1
ATOM 1087 O O . SER A 1 139 ? 6.324 -2.42 -15.008 1 98.19 139 SER A O 1
ATOM 1089 N N . ASP A 1 140 ? 7.398 -3.533 -13.484 1 97.31 140 ASP A N 1
ATOM 1090 C CA . ASP A 1 140 ? 8.469 -2.562 -13.305 1 97.31 140 ASP A CA 1
ATOM 1091 C C . ASP A 1 140 ? 9.766 -3.246 -12.859 1 97.31 140 ASP A C 1
ATOM 1093 O O . ASP A 1 140 ? 9.93 -4.449 -13.055 1 97.31 140 ASP A O 1
ATOM 1097 N N . GLU A 1 141 ? 10.711 -2.506 -12.328 1 96.56 141 GLU A N 1
ATOM 1098 C CA . GLU A 1 141 ? 12.016 -3.07 -12 1 96.56 141 GLU A CA 1
ATOM 1099 C C . GLU A 1 141 ? 11.93 -3.99 -10.781 1 96.56 141 GLU A C 1
ATOM 1101 O O . GLU A 1 141 ? 12.836 -4.781 -10.531 1 96.56 141 GLU A O 1
ATOM 1106 N N . SER A 1 142 ? 10.773 -3.953 -10.078 1 97 142 SER A N 1
ATOM 1107 C CA . SER A 1 142 ? 10.688 -4.668 -8.805 1 97 142 SER A CA 1
ATOM 1108 C C . SER A 1 142 ? 9.766 -5.875 -8.906 1 97 142 SER A C 1
ATOM 1110 O O . SER A 1 142 ? 9.992 -6.895 -8.258 1 97 142 SER A O 1
ATOM 1112 N N . ILE A 1 143 ? 8.656 -5.711 -9.734 1 98.12 143 ILE A N 1
ATOM 1113 C CA . ILE A 1 143 ? 7.707 -6.82 -9.781 1 98.12 143 ILE A CA 1
ATOM 1114 C C . ILE A 1 143 ? 7.121 -6.938 -11.188 1 98.12 143 ILE A C 1
ATOM 1116 O O . ILE A 1 143 ? 7.227 -6.008 -11.992 1 98.12 143 ILE A O 1
ATOM 1120 N N . MET A 1 144 ? 6.598 -8.094 -11.469 1 98.62 144 MET A N 1
ATOM 1121 C CA . MET A 1 144 ? 5.711 -8.391 -12.594 1 98.62 144 MET A CA 1
ATOM 1122 C C . MET A 1 144 ? 4.449 -9.102 -12.117 1 98.62 144 MET A C 1
ATOM 1124 O O . MET A 1 144 ? 4.52 -9.984 -11.258 1 98.62 144 MET A O 1
ATOM 1128 N N . ILE A 1 145 ? 3.266 -8.703 -12.641 1 98.88 145 ILE A N 1
ATOM 1129 C CA . ILE A 1 145 ? 1.999 -9.328 -12.273 1 98.88 145 ILE A CA 1
ATOM 1130 C C . ILE A 1 145 ? 1.406 -10.031 -13.492 1 98.88 145 ILE A C 1
ATOM 1132 O O . ILE A 1 145 ? 0.901 -9.383 -14.414 1 98.88 145 ILE A O 1
ATOM 1136 N N . TYR A 1 146 ? 1.409 -11.383 -13.5 1 98.81 146 TYR A N 1
ATOM 1137 C CA . TYR A 1 146 ? 0.821 -12.18 -14.57 1 98.81 146 TYR A CA 1
ATOM 1138 C C . TYR A 1 146 ? -0.676 -12.359 -14.359 1 98.81 146 TYR A C 1
ATOM 1140 O O . TYR A 1 146 ? -1.141 -12.43 -13.219 1 98.81 146 TYR A O 1
ATOM 1148 N N . LYS A 1 147 ? -1.403 -12.406 -15.422 1 98.69 147 LYS A N 1
ATOM 1149 C CA . LYS A 1 147 ? -2.828 -12.727 -15.422 1 98.69 147 LYS A CA 1
ATOM 1150 C C . LYS A 1 147 ? -3.062 -14.188 -15.797 1 98.69 147 LYS A C 1
ATOM 1152 O O . LYS A 1 147 ? -2.623 -14.633 -16.859 1 98.69 147 LYS A O 1
ATOM 1157 N N . LEU A 1 148 ? -3.639 -14.953 -14.914 1 98.5 148 LEU A N 1
ATOM 1158 C CA . LEU A 1 148 ? -3.963 -16.359 -15.133 1 98.5 148 LEU A CA 1
ATOM 1159 C C . LEU A 1 148 ? -5.469 -16.594 -15.047 1 98.5 148 LEU A C 1
ATOM 1161 O O . LEU A 1 148 ? -6.09 -16.297 -14.016 1 98.5 148 LEU A O 1
ATOM 1165 N N . VAL A 1 149 ? -6.047 -17.047 -16.156 1 97.44 149 VAL A N 1
ATOM 1166 C CA . VAL A 1 149 ? -7.469 -17.359 -16.125 1 97.44 149 VAL A CA 1
ATOM 1167 C C . VAL A 1 149 ? -7.664 -18.875 -16.188 1 97.44 149 VAL A C 1
ATOM 1169 O O . VAL A 1 149 ? -6.707 -19.625 -16.406 1 97.44 149 VAL A O 1
ATOM 1172 N N . LYS A 1 150 ? -8.891 -19.312 -15.938 1 91.06 150 LYS A N 1
ATOM 1173 C CA . LYS A 1 150 ? -9.203 -20.719 -15.719 1 91.06 150 LYS A CA 1
ATOM 1174 C C . LYS A 1 150 ? -8.703 -21.578 -16.875 1 91.06 150 LYS A C 1
ATOM 1176 O O . LYS A 1 150 ? -8.07 -22.609 -16.656 1 91.06 150 LYS A O 1
ATOM 1181 N N . ASP A 1 151 ? -8.844 -21.172 -18.094 1 87.12 151 ASP A N 1
ATOM 1182 C CA . ASP A 1 151 ? -8.531 -22.031 -19.234 1 87.12 151 ASP A CA 1
ATOM 1183 C C . ASP A 1 151 ? -7.254 -21.562 -19.938 1 87.12 151 ASP A C 1
ATOM 1185 O O . ASP A 1 151 ? -6.969 -21.984 -21.062 1 87.12 151 ASP A O 1
ATOM 1189 N N . SER A 1 152 ? -6.523 -20.719 -19.266 1 89.75 152 SER A N 1
ATOM 1190 C CA . SER A 1 152 ? -5.246 -20.297 -19.828 1 89.75 152 SER A CA 1
ATOM 1191 C C . SER A 1 152 ? -4.289 -21.469 -19.984 1 89.75 152 SER A C 1
ATOM 1193 O O . SER A 1 152 ? -4.227 -22.344 -19.109 1 89.75 152 SER A O 1
ATOM 1195 N N . VAL A 1 153 ? -3.656 -21.516 -21.094 1 91.94 153 VAL A N 1
ATOM 1196 C CA . VAL A 1 153 ? -2.498 -22.391 -21.266 1 91.94 153 VAL A CA 1
ATOM 1197 C C . VAL A 1 153 ? -1.214 -21.578 -21.078 1 91.94 153 VAL A C 1
ATOM 1199 O O . VAL A 1 153 ? -1.122 -20.438 -21.531 1 91.94 153 VAL A O 1
ATOM 1202 N N . PHE A 1 154 ? -0.291 -22.141 -20.359 1 94.38 154 PHE A N 1
ATOM 1203 C CA . PHE A 1 154 ? 0.955 -21.406 -20.141 1 94.38 154 PHE A CA 1
ATOM 1204 C C . PHE A 1 154 ? 2.148 -22.359 -20.172 1 94.38 154 PHE A C 1
ATOM 1206 O O . PHE A 1 154 ? 1.992 -23.562 -20.016 1 94.38 154 PHE A O 1
ATOM 1213 N N . ARG A 1 155 ? 3.295 -21.797 -20.453 1 95 155 ARG A N 1
ATOM 1214 C CA . ARG A 1 155 ? 4.59 -22.469 -20.344 1 95 155 ARG A CA 1
ATOM 1215 C C . ARG A 1 155 ? 5.484 -21.734 -19.344 1 95 155 ARG A C 1
ATOM 1217 O O . ARG A 1 155 ? 5.438 -20.516 -19.234 1 95 155 ARG A O 1
ATOM 1224 N N . ASP A 1 156 ? 6.113 -22.5 -18.547 1 96.5 156 ASP A N 1
ATOM 1225 C CA . ASP A 1 156 ? 7.148 -21.984 -17.656 1 96.5 156 ASP A CA 1
ATOM 1226 C C . ASP A 1 156 ? 8.516 -22 -18.328 1 96.5 156 ASP A C 1
ATOM 1228 O O . ASP A 1 156 ? 9.109 -23.062 -18.531 1 96.5 156 ASP A O 1
ATOM 1232 N N . THR A 1 157 ? 9.086 -20.812 -18.734 1 94.88 157 THR A N 1
ATOM 1233 C CA . THR A 1 157 ? 10.352 -20.719 -19.453 1 94.88 157 THR A CA 1
ATOM 1234 C C . THR A 1 157 ? 11.453 -20.188 -18.547 1 94.88 157 THR A C 1
ATOM 1236 O O . THR A 1 157 ? 12.469 -19.688 -19.016 1 94.88 157 THR A O 1
ATOM 1239 N N . THR A 1 158 ? 11.18 -20.234 -17.281 1 93.81 158 THR A N 1
ATOM 1240 C CA . THR A 1 158 ? 12.164 -19.828 -16.281 1 93.81 158 THR A CA 1
ATOM 1241 C C . THR A 1 158 ? 13.5 -20.531 -16.516 1 93.81 158 THR A C 1
ATOM 1243 O O . THR A 1 158 ? 13.531 -21.734 -16.828 1 93.81 158 THR A O 1
ATOM 1246 N N . LEU A 1 159 ? 14.578 -19.719 -16.359 1 82.31 159 LEU A N 1
ATOM 1247 C CA . LEU A 1 159 ? 15.906 -20.312 -16.5 1 82.31 159 LEU A CA 1
ATOM 1248 C C . LEU A 1 159 ? 16.312 -21.031 -15.219 1 82.31 159 LEU A C 1
ATOM 1250 O O . LEU A 1 159 ? 16.391 -20.406 -14.148 1 82.31 159 LEU A O 1
ATOM 1254 N N . ASP A 1 160 ? 16.016 -22.25 -15.008 1 68.81 160 ASP A N 1
ATOM 1255 C CA . ASP A 1 160 ? 16.438 -22.969 -13.812 1 68.81 160 ASP A CA 1
ATOM 1256 C C . ASP A 1 160 ? 17.891 -23.406 -13.922 1 68.81 160 ASP A C 1
ATOM 1258 O O . ASP A 1 160 ? 18.406 -23.594 -15.023 1 68.81 160 ASP A O 1
ATOM 1262 N N . MET B 1 1 ? 29.359 28.875 1.779 1 26.73 1 MET B N 1
ATOM 1263 C CA . MET B 1 1 ? 28.406 27.812 1.496 1 26.73 1 MET B CA 1
ATOM 1264 C C . MET B 1 1 ? 26.984 28.375 1.396 1 26.73 1 MET B C 1
ATOM 1266 O O . MET B 1 1 ? 26.453 28.906 2.371 1 26.73 1 MET B O 1
ATOM 1270 N N . ASN B 1 2 ? 26.609 28.969 0.227 1 24.8 2 ASN B N 1
ATOM 1271 C CA . ASN B 1 2 ? 25.422 29.734 -0.131 1 24.8 2 ASN B CA 1
ATOM 1272 C C . ASN B 1 2 ? 24.141 28.938 0.13 1 24.8 2 ASN B C 1
ATOM 1274 O O . ASN B 1 2 ? 23.828 28.016 -0.606 1 24.8 2 ASN B O 1
ATOM 1278 N N . LYS B 1 3 ? 23.859 28.781 1.35 1 35.56 3 LYS B N 1
ATOM 1279 C CA . LYS B 1 3 ? 22.609 28.172 1.788 1 35.56 3 LYS B CA 1
ATOM 1280 C C . LYS B 1 3 ? 21.406 28.781 1.065 1 35.56 3 LYS B C 1
ATOM 1282 O O . LYS B 1 3 ? 21.156 29.984 1.198 1 35.56 3 LYS B O 1
ATOM 1287 N N . GLN B 1 4 ? 21.109 28.406 -0.116 1 35.81 4 GLN B N 1
ATOM 1288 C CA . GLN B 1 4 ? 19.984 28.906 -0.895 1 35.81 4 GLN B CA 1
ATOM 1289 C C . GLN B 1 4 ? 18.719 28.969 -0.051 1 35.81 4 GLN B C 1
ATOM 1291 O O . GLN B 1 4 ? 18.281 27.969 0.506 1 35.81 4 GLN B O 1
ATOM 1296 N N . ARG B 1 5 ? 18.359 30.094 0.455 1 35.59 5 ARG B N 1
ATOM 1297 C CA . ARG B 1 5 ? 17.203 30.438 1.271 1 35.59 5 ARG B CA 1
ATOM 1298 C C . ARG B 1 5 ? 15.906 30.031 0.579 1 35.59 5 ARG B C 1
ATOM 1300 O O . ARG B 1 5 ? 15.711 30.312 -0.606 1 35.59 5 ARG B O 1
ATOM 1307 N N . ILE B 1 6 ? 15.234 28.969 0.948 1 41.56 6 ILE B N 1
ATOM 1308 C CA . ILE B 1 6 ? 13.914 28.547 0.506 1 41.56 6 ILE B CA 1
ATOM 1309 C C . ILE B 1 6 ? 12.945 29.719 0.567 1 41.56 6 ILE B C 1
ATOM 1311 O O . ILE B 1 6 ? 12.812 30.375 1.604 1 41.56 6 ILE B O 1
ATOM 1315 N N . ASP B 1 7 ? 12.734 30.469 -0.441 1 39.38 7 ASP B N 1
ATOM 1316 C CA . ASP B 1 7 ? 11.75 31.547 -0.53 1 39.38 7 ASP B CA 1
ATOM 1317 C C . ASP B 1 7 ? 10.414 31.109 0.065 1 39.38 7 ASP B C 1
ATOM 1319 O O . ASP B 1 7 ? 9.766 30.203 -0.447 1 39.38 7 ASP B O 1
ATOM 1323 N N . LYS B 1 8 ? 10.008 31.375 1.315 1 40.06 8 LYS B N 1
ATOM 1324 C CA . LYS B 1 8 ? 8.93 31.062 2.246 1 40.06 8 LYS B CA 1
ATOM 1325 C C . LYS B 1 8 ? 7.582 31.547 1.721 1 40.06 8 LYS B C 1
ATOM 1327 O O . LYS B 1 8 ? 6.539 31.266 2.311 1 40.06 8 LYS B O 1
ATOM 1332 N N . GLY B 1 9 ? 7.43 32.625 0.893 1 42.12 9 GLY B N 1
ATOM 1333 C CA . GLY B 1 9 ? 6.176 33.312 0.602 1 42.12 9 GLY B CA 1
ATOM 1334 C C . GLY B 1 9 ? 5.332 32.594 -0.431 1 42.12 9 GLY B C 1
ATOM 1335 O O . GLY B 1 9 ? 4.211 33 -0.729 1 42.12 9 GLY B O 1
ATOM 1336 N N . LYS B 1 10 ? 5.789 32.125 -1.558 1 41.09 10 LYS B N 1
ATOM 1337 C CA . LYS B 1 10 ? 4.988 31.672 -2.693 1 41.09 10 LYS B CA 1
ATOM 1338 C C . LYS B 1 10 ? 4.23 30.391 -2.363 1 41.09 10 LYS B C 1
ATOM 1340 O O . LYS B 1 10 ? 4.832 29.406 -1.939 1 41.09 10 LYS B O 1
ATOM 1345 N N . VAL B 1 11 ? 2.877 30.578 -2.125 1 44.88 11 VAL B N 1
ATOM 1346 C CA . VAL B 1 11 ? 1.956 29.438 -2.143 1 44.88 11 VAL B CA 1
ATOM 1347 C C . VAL B 1 11 ? 2.4 28.438 -3.197 1 44.88 11 VAL B C 1
ATOM 1349 O O . VAL B 1 11 ? 2.535 28.766 -4.375 1 44.88 11 VAL B O 1
ATOM 1352 N N . ALA B 1 12 ? 3.188 27.531 -2.889 1 49.72 12 ALA B N 1
ATOM 1353 C CA . ALA B 1 12 ? 3.807 26.516 -3.736 1 49.72 12 ALA B CA 1
ATOM 1354 C C . ALA B 1 12 ? 2.785 25.891 -4.691 1 49.72 12 ALA B C 1
ATOM 1356 O O . ALA B 1 12 ? 1.636 25.656 -4.312 1 49.72 12 ALA B O 1
ATOM 1357 N N . ARG B 1 13 ? 2.754 26.172 -6.027 1 57.72 13 ARG B N 1
ATOM 1358 C CA . ARG B 1 13 ? 2.141 25.391 -7.086 1 57.72 13 ARG B CA 1
ATOM 1359 C C . ARG B 1 13 ? 1.99 23.922 -6.664 1 57.72 13 ARG B C 1
ATOM 1361 O O . ARG B 1 13 ? 2.656 23.469 -5.73 1 57.72 13 ARG B O 1
ATOM 1368 N N . GLY B 1 14 ? 0.868 23.297 -7.152 1 67.12 14 GLY B N 1
ATOM 1369 C CA . GLY B 1 14 ? 0.638 21.875 -6.949 1 67.12 14 GLY B CA 1
ATOM 1370 C C . GLY B 1 14 ? 1.888 21.047 -7.141 1 67.12 14 GLY B C 1
ATOM 1371 O O . GLY B 1 14 ? 2.688 21.312 -8.039 1 67.12 14 GLY B O 1
ATOM 1372 N N . GLY B 1 15 ? 2.381 20.391 -6.254 1 82.31 15 GLY B N 1
ATOM 1373 C CA . GLY B 1 15 ? 3.594 19.594 -6.316 1 82.31 15 GLY B CA 1
ATOM 1374 C C . GLY B 1 15 ? 3.33 18.094 -6.219 1 82.31 15 GLY B C 1
ATOM 1375 O O . GLY B 1 15 ? 4.234 17.328 -5.906 1 82.31 15 GLY B O 1
ATOM 1376 N N . ALA B 1 16 ? 2.102 17.766 -6.566 1 88.94 16 ALA B N 1
ATOM 1377 C CA . ALA B 1 16 ? 1.764 16.344 -6.43 1 88.94 16 ALA B CA 1
ATOM 1378 C C . ALA B 1 16 ? 2.441 15.516 -7.516 1 88.94 16 ALA B C 1
ATOM 1380 O O . ALA B 1 16 ? 2.695 16.016 -8.617 1 88.94 16 ALA B O 1
ATOM 1381 N N . THR B 1 17 ? 2.752 14.344 -7.188 1 87.69 17 THR B N 1
ATOM 1382 C CA . THR B 1 17 ? 3.301 13.383 -8.133 1 87.69 17 THR B CA 1
ATOM 1383 C C . THR B 1 17 ? 2.301 12.258 -8.406 1 87.69 17 THR B C 1
ATOM 1385 O O . THR B 1 17 ? 1.638 11.773 -7.484 1 87.69 17 THR B O 1
ATOM 1388 N N . LYS B 1 18 ? 2.193 11.859 -9.711 1 91.44 18 LYS B N 1
ATOM 1389 C CA . LYS B 1 18 ? 1.363 10.703 -10.055 1 91.44 18 LYS B CA 1
ATOM 1390 C C . LYS B 1 18 ? 2.025 9.406 -9.617 1 91.44 18 LYS B C 1
ATOM 1392 O O . LYS B 1 18 ? 3.191 9.156 -9.938 1 91.44 18 LYS B O 1
ATOM 1397 N N . ARG B 1 19 ? 1.243 8.609 -8.914 1 92.31 19 ARG B N 1
ATOM 1398 C CA . ARG B 1 19 ? 1.782 7.383 -8.344 1 92.31 19 ARG B CA 1
ATOM 1399 C C . ARG B 1 19 ? 1.046 6.156 -8.875 1 92.31 19 ARG B C 1
ATOM 1401 O O . ARG B 1 19 ? -0.114 6.254 -9.281 1 92.31 19 ARG B O 1
ATOM 1408 N N . LYS B 1 20 ? 1.707 4.988 -8.75 1 93.44 20 LYS B N 1
ATOM 1409 C CA . LYS B 1 20 ? 1.126 3.723 -9.188 1 93.44 20 LYS B CA 1
ATOM 1410 C C . LYS B 1 20 ? 0.652 2.896 -7.996 1 93.44 20 LYS B C 1
ATOM 1412 O O . LYS B 1 20 ? -0.101 1.935 -8.164 1 93.44 20 LYS B O 1
ATOM 1417 N N . PHE B 1 21 ? 1.1 3.248 -6.816 1 96.62 21 PHE B N 1
ATOM 1418 C CA . PHE B 1 21 ? 0.774 2.566 -5.57 1 96.62 21 PHE B CA 1
ATOM 1419 C C . PHE B 1 21 ? 0.279 3.559 -4.523 1 96.62 21 PHE B C 1
ATOM 1421 O O . PHE B 1 21 ? 0.684 4.723 -4.523 1 96.62 21 PHE B O 1
ATOM 1428 N N . PRO B 1 22 ? -0.626 3.082 -3.633 1 97.56 22 PRO B N 1
ATOM 1429 C CA . PRO B 1 22 ? -0.949 3.959 -2.504 1 97.56 22 PRO B CA 1
ATOM 1430 C C . PRO B 1 22 ? 0.281 4.344 -1.685 1 97.56 22 PRO B C 1
ATOM 1432 O O . PRO B 1 22 ? 1.313 3.672 -1.763 1 97.56 22 PRO B O 1
ATOM 1435 N N . SER B 1 23 ? 0.188 5.453 -1.028 1 97.94 23 SER B N 1
ATOM 1436 C CA . SER B 1 23 ? 1.317 5.934 -0.239 1 97.94 23 SER B CA 1
ATOM 1437 C C . SER B 1 23 ? 1.667 4.953 0.878 1 97.94 23 SER B C 1
ATOM 1439 O O . SER B 1 23 ? 0.802 4.219 1.359 1 97.94 23 SER B O 1
ATOM 1441 N N . ARG B 1 24 ? 2.947 4.953 1.271 1 97.06 24 ARG B N 1
ATOM 1442 C CA . ARG B 1 24 ? 3.414 4.121 2.377 1 97.06 24 ARG B CA 1
ATOM 1443 C C . ARG B 1 24 ? 2.623 4.41 3.648 1 97.06 24 ARG B C 1
ATOM 1445 O O . ARG B 1 24 ? 2.25 3.486 4.375 1 97.06 24 ARG B O 1
ATOM 1452 N N . GLY B 1 25 ? 2.418 5.703 3.881 1 98.5 25 GLY B N 1
ATOM 1453 C CA . GLY B 1 25 ? 1.691 6.074 5.086 1 98.5 25 GLY B CA 1
ATOM 1454 C C . GLY B 1 25 ? 0.273 5.539 5.117 1 98.5 25 GLY B C 1
ATOM 1455 O O . GLY B 1 25 ? -0.131 4.898 6.09 1 98.5 25 GLY B O 1
ATOM 1456 N N . SER B 1 26 ? -0.495 5.797 4.031 1 98.56 26 SER B N 1
ATOM 1457 C CA . SER B 1 26 ? -1.873 5.324 3.975 1 98.56 26 SER B CA 1
ATOM 1458 C C . SER B 1 26 ? -1.936 3.801 4.031 1 98.56 26 SER B C 1
ATOM 1460 O O . SER B 1 26 ? -2.812 3.234 4.688 1 98.56 26 SER B O 1
ATOM 1462 N N . SER B 1 27 ? -0.979 3.137 3.363 1 98.31 27 SER B N 1
ATOM 1463 C CA . SER B 1 27 ? -0.938 1.679 3.361 1 98.31 27 SER B CA 1
ATOM 1464 C C . SER B 1 27 ? -0.714 1.13 4.766 1 98.31 27 SER B C 1
ATOM 1466 O O . SER B 1 27 ? -1.341 0.144 5.16 1 98.31 27 SER B O 1
ATOM 1468 N N . TRP B 1 28 ? 0.178 1.715 5.488 1 98.5 28 TRP B N 1
ATOM 1469 C CA . TRP B 1 28 ? 0.444 1.289 6.859 1 98.5 28 TRP B CA 1
ATOM 1470 C C . TRP B 1 28 ? -0.784 1.492 7.742 1 98.5 28 TRP B C 1
ATOM 1472 O O . TRP B 1 28 ? -1.143 0.613 8.531 1 98.5 28 TRP B O 1
ATOM 1482 N N . LEU B 1 29 ? -1.355 2.641 7.586 1 98.81 29 LEU B N 1
ATOM 1483 C CA . LEU B 1 29 ? -2.496 2.979 8.43 1 98.81 29 LEU B CA 1
ATOM 1484 C C . LEU B 1 29 ? -3.643 1.997 8.211 1 98.81 29 LEU B C 1
ATOM 1486 O O . LEU B 1 29 ? -4.293 1.575 9.172 1 98.81 29 LEU B O 1
ATOM 1490 N N . VAL B 1 30 ? -3.908 1.677 6.969 1 98.5 30 VAL B N 1
ATOM 1491 C CA . VAL B 1 30 ? -4.984 0.743 6.648 1 98.5 30 VAL B CA 1
ATOM 1492 C C . VAL B 1 30 ? -4.621 -0.654 7.148 1 98.5 30 VAL B C 1
ATOM 1494 O O . VAL B 1 30 ? -5.43 -1.316 7.801 1 98.5 30 VAL B O 1
ATOM 1497 N N . ALA B 1 31 ? -3.41 -1.086 6.922 1 97.69 31 ALA B N 1
ATOM 1498 C CA . ALA B 1 31 ? -2.957 -2.416 7.316 1 97.69 31 ALA B CA 1
ATOM 1499 C C . ALA B 1 31 ? -3.016 -2.588 8.828 1 97.69 31 ALA B C 1
ATOM 1501 O O . ALA B 1 31 ? -3.229 -3.697 9.328 1 97.69 31 ALA B O 1
ATOM 1502 N N . ASN B 1 32 ? -2.855 -1.501 9.555 1 98.06 32 ASN B N 1
ATOM 1503 C CA . ASN B 1 32 ? -2.824 -1.58 11.008 1 98.06 32 ASN B CA 1
ATOM 1504 C C . ASN B 1 32 ? -4.145 -1.123 11.625 1 98.06 32 ASN B C 1
ATOM 1506 O O . ASN B 1 32 ? -4.207 -0.831 12.82 1 98.06 32 ASN B O 1
ATOM 1510 N N . GLU B 1 33 ? -5.203 -0.976 10.805 1 97.44 33 GLU B N 1
ATOM 1511 C CA . GLU B 1 33 ? -6.578 -0.737 11.227 1 97.44 33 GLU B CA 1
ATOM 1512 C C . GLU B 1 33 ? -6.695 0.567 12.016 1 97.44 33 GLU B C 1
ATOM 1514 O O . GLU B 1 33 ? -7.352 0.613 13.055 1 97.44 33 GLU B O 1
ATOM 1519 N N . MET B 1 34 ? -6.008 1.56 11.5 1 98.38 34 MET B N 1
ATOM 1520 C CA . MET B 1 34 ? -6 2.848 12.195 1 98.38 34 MET B CA 1
ATOM 1521 C C . MET B 1 34 ? -7.098 3.758 11.656 1 98.38 34 MET B C 1
ATOM 1523 O O . MET B 1 34 ? -7.402 4.793 12.25 1 98.38 34 MET B O 1
ATOM 1527 N N . ILE B 1 35 ? -7.699 3.43 10.516 1 98.62 35 ILE B N 1
ATOM 1528 C CA . ILE B 1 35 ? -8.719 4.242 9.859 1 98.62 35 ILE B CA 1
ATOM 1529 C C . ILE B 1 35 ? -10.094 3.928 10.461 1 98.62 35 ILE B C 1
ATOM 1531 O O . ILE B 1 35 ? -10.516 2.77 10.492 1 98.62 35 ILE B O 1
ATOM 1535 N N . LYS B 1 36 ? -10.75 4.992 10.898 1 98.06 36 LYS B N 1
ATOM 1536 C CA . LYS B 1 36 ? -12.07 4.824 11.508 1 98.06 36 LYS B CA 1
ATOM 1537 C C . LYS B 1 36 ? -13.086 5.793 10.906 1 98.06 36 LYS B C 1
ATOM 1539 O O . LYS B 1 36 ? -12.781 6.973 10.703 1 98.06 36 LYS B O 1
ATOM 1544 N N . GLY B 1 37 ? -14.281 5.285 10.586 1 98.19 37 GLY B N 1
ATOM 1545 C CA . GLY B 1 37 ? -15.391 6.137 10.188 1 98.19 37 GLY B CA 1
ATOM 1546 C C . GLY B 1 37 ? -15.125 6.906 8.906 1 98.19 37 GLY B C 1
ATOM 1547 O O . GLY B 1 37 ? -14.445 6.41 8.008 1 98.19 37 GLY B O 1
ATOM 1548 N N . ARG B 1 38 ? -15.805 8.07 8.805 1 98.62 38 ARG B N 1
ATOM 1549 C CA . ARG B 1 38 ? -15.617 8.93 7.637 1 98.62 38 ARG B CA 1
ATOM 1550 C C . ARG B 1 38 ? -14.203 9.484 7.582 1 98.62 38 ARG B C 1
ATOM 1552 O O . ARG B 1 38 ? -13.719 10.055 8.562 1 98.62 38 ARG B O 1
ATOM 1559 N N . THR B 1 39 ? -13.586 9.289 6.504 1 98.81 39 THR B N 1
ATOM 1560 C CA . THR B 1 39 ? -12.164 9.586 6.406 1 98.81 39 THR B CA 1
ATOM 1561 C C . THR B 1 39 ? -11.898 10.562 5.266 1 98.81 39 THR B C 1
ATOM 1563 O O . THR B 1 39 ? -12.469 10.438 4.184 1 98.81 39 THR B O 1
ATOM 1566 N N . LEU B 1 40 ? -10.969 11.531 5.512 1 98.88 40 LEU B N 1
ATOM 1567 C CA . LEU B 1 40 ? -10.562 12.531 4.527 1 98.88 40 LEU B CA 1
ATOM 1568 C C . LEU B 1 40 ? -9.078 12.391 4.203 1 98.88 40 LEU B C 1
ATOM 1570 O O . LEU B 1 40 ? -8.242 12.312 5.109 1 98.88 40 LEU B O 1
ATOM 1574 N N . ASP B 1 41 ? -8.82 12.234 2.943 1 98.81 41 ASP B N 1
ATOM 1575 C CA . ASP B 1 41 ? -7.469 12.453 2.436 1 98.81 41 ASP B CA 1
ATOM 1576 C C . ASP B 1 41 ? -7.207 13.938 2.191 1 98.81 41 ASP B C 1
ATOM 1578 O O . ASP B 1 41 ? -7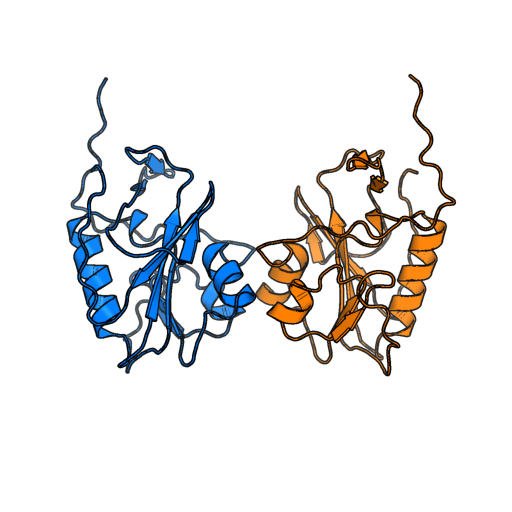.574 14.477 1.146 1 98.81 41 ASP B O 1
ATOM 1582 N N . TYR B 1 42 ? -6.594 14.68 3.207 1 98.56 42 TYR B N 1
ATOM 1583 C CA . TYR B 1 42 ? -6.297 16.109 3.113 1 98.56 42 TYR B CA 1
ATOM 1584 C C . TYR B 1 42 ? -4.996 16.344 2.355 1 98.56 42 TYR B C 1
ATOM 1586 O O . TYR B 1 42 ? -3.924 15.914 2.799 1 98.56 42 TYR B O 1
ATOM 1594 N N . GLY B 1 43 ? -5.055 17.094 1.276 1 97.5 43 GLY B N 1
ATOM 1595 C CA . GLY B 1 43 ? -3.922 17.156 0.368 1 97.5 43 GLY B CA 1
ATOM 1596 C C . GLY B 1 43 ? -3.732 15.883 -0.441 1 97.5 43 GLY B C 1
ATOM 1597 O O . GLY B 1 43 ? -2.641 15.312 -0.457 1 97.5 43 GLY B O 1
ATOM 1598 N N . CYS B 1 44 ? -4.766 15.547 -1.204 1 98 44 CYS B N 1
ATOM 1599 C CA . CYS B 1 44 ? -4.852 14.219 -1.803 1 98 44 CYS B CA 1
ATOM 1600 C C . CYS B 1 44 ? -4.039 14.156 -3.092 1 98 44 CYS B C 1
ATOM 1602 O O . CYS B 1 44 ? -3.824 13.07 -3.637 1 98 44 CYS B O 1
ATOM 1604 N N . GLY B 1 45 ? -3.514 15.352 -3.613 1 96.25 45 GLY B N 1
ATOM 1605 C CA . GLY B 1 45 ? -2.881 15.328 -4.922 1 96.25 45 GLY B CA 1
ATOM 1606 C C . GLY B 1 45 ? -3.781 14.773 -6.008 1 96.25 45 GLY B C 1
ATOM 1607 O O . GLY B 1 45 ? -4.918 15.227 -6.176 1 96.25 45 GLY B O 1
ATOM 1608 N N . TYR B 1 46 ? -3.354 13.789 -6.629 1 95.94 46 TYR B N 1
ATOM 1609 C CA . TYR B 1 46 ? -4.152 13.219 -7.711 1 95.94 46 TYR B CA 1
ATOM 1610 C C . TYR B 1 46 ? -5.129 12.172 -7.18 1 95.94 46 TYR B C 1
ATOM 1612 O O . TYR B 1 46 ? -5.832 11.523 -7.953 1 95.94 46 TYR B O 1
ATOM 1620 N N . GLY B 1 47 ? -5.145 11.891 -5.898 1 97.31 47 GLY B N 1
ATOM 1621 C CA . GLY B 1 47 ? -6.262 11.242 -5.227 1 97.31 47 GLY B CA 1
ATOM 1622 C C . GLY B 1 47 ? -6.129 9.734 -5.16 1 97.31 47 GLY B C 1
ATOM 1623 O O . GLY B 1 47 ? -7.105 9.031 -4.891 1 97.31 47 GLY B O 1
ATOM 1624 N N . LEU B 1 48 ? -4.949 9.195 -5.336 1 97.88 48 LEU B N 1
ATOM 1625 C CA . LEU B 1 48 ? -4.816 7.746 -5.422 1 97.88 48 LEU B CA 1
ATOM 1626 C C . LEU B 1 48 ? -5.168 7.09 -4.09 1 97.88 48 LEU B C 1
ATOM 1628 O O . LEU B 1 48 ? -5.879 6.082 -4.059 1 97.88 48 LEU B O 1
ATOM 1632 N N . ASP B 1 49 ? -4.66 7.621 -3.018 1 98.5 49 ASP B N 1
ATOM 1633 C CA . ASP B 1 49 ? -4.988 7.039 -1.719 1 98.5 49 ASP B CA 1
ATOM 1634 C C . ASP B 1 49 ? -6.496 7.031 -1.482 1 98.5 49 ASP B C 1
ATOM 1636 O O . ASP B 1 49 ? -7.07 6 -1.135 1 98.5 49 ASP B O 1
ATOM 1640 N N . ALA B 1 50 ? -7.117 8.156 -1.75 1 98.5 50 ALA B N 1
ATOM 1641 C CA . ALA B 1 50 ? -8.547 8.305 -1.485 1 98.5 50 ALA B CA 1
ATOM 1642 C C . ALA B 1 50 ? -9.367 7.355 -2.355 1 98.5 50 ALA B C 1
ATOM 1644 O O . ALA B 1 50 ? -10.305 6.723 -1.874 1 98.5 50 ALA B O 1
ATOM 1645 N N . SER B 1 51 ? -9.031 7.297 -3.594 1 97.88 51 SER B N 1
ATOM 1646 C CA . SER B 1 51 ? -9.781 6.426 -4.496 1 97.88 51 SER B CA 1
ATOM 1647 C C . SER B 1 51 ? -9.578 4.957 -4.137 1 97.88 51 SER B C 1
ATOM 1649 O O . SER B 1 51 ? -10.508 4.152 -4.234 1 97.88 51 SER B O 1
ATOM 1651 N N . THR B 1 52 ? -8.375 4.582 -3.721 1 98.06 52 THR B N 1
ATOM 1652 C CA . THR B 1 52 ? -8.039 3.205 -3.381 1 98.06 52 THR B CA 1
ATOM 1653 C C . THR B 1 52 ? -8.805 2.752 -2.141 1 98.06 52 THR B C 1
ATOM 1655 O O . THR B 1 52 ? -9.289 1.618 -2.08 1 98.06 52 THR B O 1
ATOM 1658 N N . TYR B 1 53 ? -8.922 3.641 -1.158 1 97.94 53 TYR B N 1
ATOM 1659 C CA . TYR B 1 53 ? -9.406 3.195 0.142 1 97.94 53 TYR B CA 1
ATOM 1660 C C . TYR B 1 53 ? -10.812 3.732 0.41 1 97.94 53 TYR B C 1
ATOM 1662 O O . TYR B 1 53 ? -11.383 3.492 1.478 1 97.94 53 TYR B O 1
ATOM 1670 N N . GLY B 1 54 ? -11.406 4.453 -0.512 1 97.56 54 GLY B N 1
ATOM 1671 C CA . GLY B 1 54 ? -12.766 4.945 -0.395 1 97.56 54 GLY B CA 1
ATOM 1672 C C . GLY B 1 54 ? -12.898 6.125 0.553 1 97.56 54 GLY B C 1
ATOM 1673 O O . GLY B 1 54 ? -13.844 6.195 1.339 1 97.56 54 GLY B O 1
ATOM 1674 N N . TRP B 1 55 ? -11.961 7.047 0.545 1 98.56 55 TRP B N 1
ATOM 1675 C CA . TRP B 1 55 ? -11.961 8.219 1.417 1 98.56 55 TRP B CA 1
ATOM 1676 C C . TRP B 1 55 ? -12.477 9.445 0.676 1 98.56 55 TRP B C 1
ATOM 1678 O O . TRP B 1 55 ? -12.383 9.523 -0.551 1 98.56 55 TRP B O 1
ATOM 1688 N N . ASP B 1 56 ? -13.039 10.406 1.453 1 98.56 56 ASP B N 1
ATOM 1689 C CA . ASP B 1 56 ? -13.188 11.75 0.895 1 98.56 56 ASP B CA 1
ATOM 1690 C C . ASP B 1 56 ? -11.828 12.359 0.562 1 98.56 56 ASP B C 1
ATOM 1692 O O . ASP B 1 56 ? -10.805 11.938 1.103 1 98.56 56 ASP B O 1
ATOM 1696 N N . SER B 1 57 ? -11.883 13.305 -0.411 1 98.25 57 SER B N 1
ATOM 1697 C CA . SER B 1 57 ? -10.586 13.844 -0.825 1 98.25 57 SER B CA 1
ATOM 1698 C C . SER B 1 57 ? -10.656 15.352 -1.034 1 98.25 57 SER B C 1
ATOM 1700 O O . SER B 1 57 ? -11.688 15.883 -1.461 1 98.25 57 SER B O 1
ATOM 1702 N N . TYR B 1 58 ? -9.523 16.016 -0.688 1 98.12 58 TYR B N 1
ATOM 1703 C CA . TYR B 1 58 ? -9.383 17.453 -0.849 1 98.12 58 TYR B CA 1
ATOM 1704 C C . TYR B 1 58 ? -7.938 17.828 -1.168 1 98.12 58 TYR B C 1
ATOM 1706 O O . TYR B 1 58 ? -7.004 17.281 -0.58 1 98.12 58 TYR B O 1
ATOM 1714 N N . ASP B 1 59 ? -7.766 18.672 -2.082 1 97.06 59 ASP B N 1
ATOM 1715 C CA . ASP B 1 59 ? -6.504 19.328 -2.408 1 97.06 59 ASP B CA 1
ATOM 1716 C C . ASP B 1 59 ? -6.742 20.734 -2.945 1 97.06 59 ASP B C 1
ATOM 1718 O O . ASP B 1 59 ? -7.551 20.938 -3.854 1 97.06 59 ASP B O 1
ATOM 1722 N N . PRO B 1 60 ? -6.055 21.672 -2.344 1 93.88 60 PRO B N 1
ATOM 1723 C CA . PRO B 1 60 ? -6.355 23.047 -2.762 1 93.88 60 PRO B CA 1
ATOM 1724 C C . PRO B 1 60 ? -6.086 23.281 -4.246 1 93.88 60 PRO B C 1
ATOM 1726 O O . PRO B 1 60 ? -6.691 24.172 -4.852 1 93.88 60 PRO B O 1
ATOM 1729 N N . TYR B 1 61 ? -5.223 22.484 -4.887 1 92.69 61 TYR B N 1
ATOM 1730 C CA . TYR B 1 61 ? -4.852 22.703 -6.281 1 92.69 61 TYR B CA 1
ATOM 1731 C C . TYR B 1 61 ? -5.527 21.688 -7.191 1 92.69 61 TYR B C 1
ATOM 1733 O O . TYR B 1 61 ? -6.031 22.047 -8.258 1 92.69 61 TYR B O 1
ATOM 1741 N N . TYR B 1 62 ? -5.562 20.531 -6.805 1 94.94 62 TYR B N 1
ATOM 1742 C CA . TYR B 1 62 ? -5.953 19.453 -7.715 1 94.94 62 TYR B CA 1
ATOM 1743 C C . TYR B 1 62 ? -7.406 19.062 -7.5 1 94.94 62 TYR B C 1
ATOM 1745 O O . TYR B 1 62 ? -8.047 18.5 -8.398 1 94.94 62 TYR B O 1
ATOM 1753 N N . LYS B 1 63 ? -7.93 19.297 -6.316 1 96.19 63 LYS B N 1
ATOM 1754 C CA . LYS B 1 63 ? -9.312 18.984 -5.965 1 96.19 63 LYS B CA 1
ATOM 1755 C C . LYS B 1 63 ? -9.852 19.969 -4.926 1 96.19 63 LYS B C 1
ATOM 1757 O O . LYS B 1 63 ? -10.125 19.594 -3.787 1 96.19 63 LYS B O 1
ATOM 1762 N N . PRO B 1 64 ? -10.008 21.156 -5.355 1 95.19 64 PRO B N 1
ATOM 1763 C CA . PRO B 1 64 ? -10.422 22.219 -4.43 1 95.19 64 PRO B CA 1
ATOM 1764 C C . PRO B 1 64 ? -11.922 22.203 -4.16 1 95.19 64 PRO B C 1
ATOM 1766 O O . PRO B 1 64 ? -12.609 23.188 -4.469 1 95.19 64 PRO B O 1
ATOM 1769 N N . VAL B 1 65 ? -12.445 21.188 -3.516 1 95.31 65 VAL B N 1
ATOM 1770 C CA . VAL B 1 65 ? -13.867 21.062 -3.197 1 95.31 65 VAL B CA 1
ATOM 1771 C C . VAL B 1 65 ? -14.133 21.656 -1.817 1 95.31 65 VAL B C 1
ATOM 1773 O O . VAL B 1 65 ? -13.219 21.797 -1 1 95.31 65 VAL B O 1
ATOM 1776 N N . THR B 1 66 ? -15.32 22.062 -1.631 1 94.44 66 THR B N 1
ATOM 1777 C CA . THR B 1 66 ? -15.727 22.531 -0.309 1 94.44 66 THR B CA 1
ATOM 1778 C C . THR B 1 66 ? -15.992 21.359 0.623 1 94.44 66 THR B C 1
ATOM 1780 O O . THR B 1 66 ? -16.781 20.469 0.297 1 94.44 66 THR B O 1
ATOM 1783 N N . LEU B 1 67 ? -15.273 21.328 1.711 1 95.06 67 LEU B N 1
ATOM 1784 C CA . LEU B 1 67 ? -15.453 20.25 2.689 1 95.06 67 LEU B CA 1
ATOM 1785 C C . LEU B 1 67 ? -16.672 20.531 3.57 1 95.06 67 LEU B C 1
ATOM 1787 O O . LEU B 1 67 ? -16.922 21.672 3.947 1 95.06 67 LEU B O 1
ATOM 1791 N N . SER B 1 68 ? -17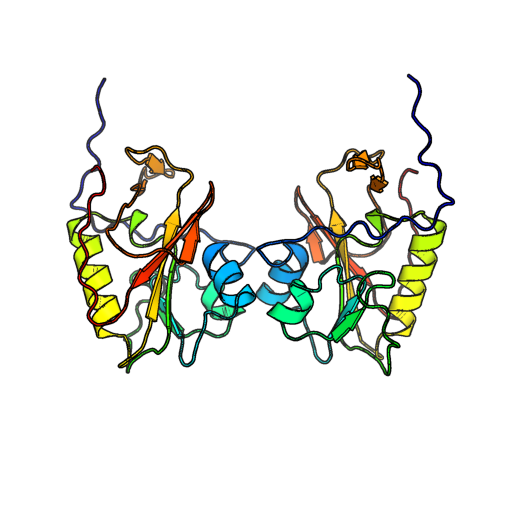.453 19.484 3.738 1 92.25 68 SER B N 1
ATOM 1792 C CA . SER B 1 68 ? -18.625 19.594 4.598 1 92.25 68 SER B CA 1
ATOM 1793 C C . SER B 1 68 ? -18.594 18.547 5.703 1 92.25 68 SER B C 1
ATOM 1795 O O . SER B 1 68 ? -18.156 17.406 5.484 1 92.25 68 SER B O 1
ATOM 1797 N N . GLY B 1 69 ? -19.016 19.016 6.867 1 95.56 69 GLY B N 1
ATOM 1798 C CA . GLY B 1 69 ? -19.094 18.094 7.992 1 95.56 69 GLY B CA 1
ATOM 1799 C C . GLY B 1 69 ? -17.766 17.875 8.672 1 95.56 69 GLY B C 1
ATOM 1800 O O . GLY B 1 69 ? -16.891 18.75 8.656 1 95.56 69 GLY B O 1
ATOM 1801 N N . LYS B 1 70 ? -17.766 16.781 9.492 1 98.12 70 LYS B N 1
ATOM 1802 C CA . LYS B 1 70 ? -16.594 16.391 10.266 1 98.12 70 LYS B CA 1
ATOM 1803 C C . LYS B 1 70 ? -16.109 15.008 9.867 1 98.12 70 LYS B C 1
ATOM 1805 O O . LYS B 1 70 ? -16.812 14.266 9.18 1 98.12 70 LYS B O 1
ATOM 1810 N N . TYR B 1 71 ? -14.914 14.758 10.211 1 98.62 71 TYR B N 1
ATOM 1811 C CA . TYR B 1 71 ? -14.289 13.492 9.852 1 98.62 71 TYR B CA 1
ATOM 1812 C C . TYR B 1 71 ? -13.773 12.766 11.086 1 98.62 71 TYR B C 1
ATOM 1814 O O . TYR B 1 71 ? -13.219 13.383 12 1 98.62 71 TYR B O 1
ATOM 1822 N N . ASP B 1 72 ? -14 11.445 11.094 1 98.75 72 ASP B N 1
ATOM 1823 C CA . ASP B 1 72 ? -13.477 10.617 12.18 1 98.75 72 ASP B CA 1
ATOM 1824 C C . ASP B 1 72 ? -11.977 10.406 12.031 1 98.75 72 ASP B C 1
ATOM 1826 O O . ASP B 1 72 ? -11.258 10.266 13.023 1 98.75 72 ASP B O 1
ATOM 1830 N N . THR B 1 73 ? -11.539 10.266 10.828 1 98.88 73 THR B N 1
ATOM 1831 C CA . THR B 1 73 ? -10.125 10.133 10.516 1 98.88 73 THR B CA 1
ATOM 1832 C C . THR B 1 73 ? -9.719 11.094 9.398 1 98.88 73 THR B C 1
ATOM 1834 O O . THR B 1 73 ? -10.453 11.258 8.422 1 98.88 73 THR B O 1
ATOM 1837 N N . ILE B 1 74 ? -8.617 11.797 9.555 1 98.94 74 ILE B N 1
ATOM 1838 C CA . ILE B 1 74 ? -8.008 12.578 8.477 1 98.94 74 ILE B CA 1
ATOM 1839 C C . ILE B 1 74 ? -6.574 12.102 8.242 1 98.94 74 ILE B C 1
ATOM 1841 O O . ILE B 1 74 ? -5.82 11.891 9.195 1 98.94 74 ILE B O 1
ATOM 1845 N N . VAL B 1 75 ? -6.266 11.797 7.035 1 98.94 75 VAL B N 1
ATOM 1846 C CA . VAL B 1 75 ? -4.91 11.438 6.633 1 98.94 75 VAL B CA 1
ATOM 1847 C C . VAL B 1 75 ? -4.305 12.555 5.785 1 98.94 75 VAL B C 1
ATOM 1849 O O . VAL B 1 75 ? -4.922 13.016 4.82 1 98.94 75 VAL B O 1
ATOM 1852 N N . CYS B 1 76 ? -3.18 13.039 6.164 1 98.75 76 CYS B N 1
ATOM 1853 C CA . CYS B 1 76 ? -2.453 14.109 5.496 1 98.75 76 CYS B CA 1
ATOM 1854 C C . CYS B 1 76 ? -1.03 13.68 5.16 1 98.75 76 CYS B C 1
ATOM 1856 O O . CYS B 1 76 ? -0.155 13.688 6.027 1 98.75 76 CYS B O 1
ATOM 1858 N N . THR B 1 77 ? -0.849 13.242 3.939 1 98.12 77 THR B N 1
ATOM 1859 C CA . THR B 1 77 ? 0.406 12.609 3.549 1 98.12 77 THR B CA 1
ATOM 1860 C C . THR B 1 77 ? 1.254 13.562 2.709 1 98.12 77 THR B C 1
ATOM 1862 O O . THR B 1 77 ? 0.867 13.93 1.598 1 98.12 77 THR B O 1
ATOM 1865 N N . ASN B 1 78 ? 2.383 13.93 3.24 1 95.62 78 ASN B N 1
ATOM 1866 C CA . ASN B 1 78 ? 3.404 14.688 2.521 1 95.62 78 ASN B CA 1
ATOM 1867 C C . ASN B 1 78 ? 2.877 16.047 2.062 1 95.62 78 ASN B C 1
ATOM 1869 O O . ASN B 1 78 ? 3.113 16.453 0.924 1 95.62 78 ASN B O 1
ATOM 1873 N N . VAL B 1 79 ? 2.127 16.672 2.896 1 96.12 79 VAL B N 1
ATOM 1874 C CA . VAL B 1 79 ? 1.559 17.969 2.607 1 96.12 79 VAL B CA 1
ATOM 1875 C C . VAL B 1 79 ? 2.291 19.047 3.414 1 96.12 79 VAL B C 1
ATOM 1877 O O . VAL B 1 79 ? 2.795 20.016 2.852 1 96.12 79 VAL B O 1
ATOM 1880 N N . VAL B 1 80 ? 2.439 18.734 4.707 1 95.94 80 VAL B N 1
ATOM 1881 C CA . VAL B 1 80 ? 2.967 19.766 5.602 1 95.94 80 VAL B CA 1
ATOM 1882 C C . VAL B 1 80 ? 4.473 19.906 5.387 1 95.94 80 VAL B C 1
ATOM 1884 O O . VAL B 1 80 ? 5.07 20.906 5.805 1 95.94 80 VAL B O 1
ATOM 1887 N N . SER B 1 81 ? 5.105 18.953 4.766 1 94.81 81 SER B N 1
ATOM 1888 C CA . SER B 1 81 ? 6.535 19.016 4.473 1 94.81 81 SER B CA 1
ATOM 1889 C C . SER B 1 81 ? 6.809 19.906 3.264 1 94.81 81 SER B C 1
ATOM 1891 O O . SER B 1 81 ? 7.957 20.281 3.006 1 94.81 81 SER B O 1
ATOM 1893 N N . ALA B 1 82 ? 5.809 20.266 2.533 1 92.31 82 ALA B N 1
ATOM 1894 C CA . ALA B 1 82 ? 5.977 21.016 1.289 1 92.31 82 ALA B CA 1
ATOM 1895 C C . ALA B 1 82 ? 5.617 22.484 1.48 1 92.31 82 ALA B C 1
ATOM 1897 O O . ALA B 1 82 ? 5.547 23.25 0.512 1 92.31 82 ALA B O 1
ATOM 1898 N N . VAL B 1 83 ? 5.363 22.891 2.676 1 91.75 83 VAL B N 1
ATOM 1899 C CA . VAL B 1 83 ? 4.918 24.266 2.9 1 91.75 83 VAL B CA 1
ATOM 1900 C C . VAL B 1 83 ? 5.73 24.891 4.027 1 91.75 83 VAL B C 1
ATOM 1902 O O . VAL B 1 83 ? 6.375 24.188 4.809 1 91.75 83 VAL B O 1
ATOM 1905 N N . SER B 1 84 ? 5.605 26.219 4.082 1 90.88 84 SER B N 1
ATOM 1906 C CA . SER B 1 84 ? 6.32 26.953 5.121 1 90.88 84 SER B CA 1
ATOM 1907 C C . SER B 1 84 ? 5.77 26.625 6.504 1 90.88 84 SER B C 1
ATOM 1909 O O . SER B 1 84 ? 4.668 26.094 6.629 1 90.88 84 SER B O 1
ATOM 1911 N N . ARG B 1 85 ? 6.539 26.984 7.504 1 92.94 85 ARG B N 1
ATOM 1912 C CA . ARG B 1 85 ? 6.145 26.75 8.891 1 92.94 85 ARG B CA 1
ATOM 1913 C C . ARG B 1 85 ? 4.801 27.391 9.195 1 92.94 85 ARG B C 1
ATOM 1915 O O . ARG B 1 85 ? 3.945 26.797 9.844 1 92.94 85 ARG B O 1
ATOM 1922 N N . LEU B 1 86 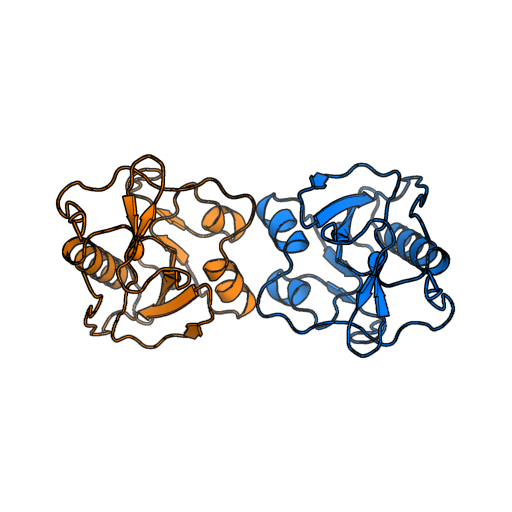? 4.691 28.656 8.742 1 91.5 86 LEU B N 1
ATOM 1923 C CA . LEU B 1 86 ? 3.443 29.375 8.992 1 91.5 86 LEU B CA 1
ATOM 1924 C C . LEU B 1 86 ? 2.268 28.656 8.336 1 91.5 86 LEU B C 1
ATOM 1926 O O . LEU B 1 86 ? 1.234 28.438 8.977 1 91.5 86 LEU B O 1
ATOM 1930 N N . ASN B 1 87 ? 2.412 28.25 7.117 1 93.19 87 ASN B N 1
ATOM 1931 C CA . ASN B 1 87 ? 1.356 27.547 6.398 1 93.19 87 ASN B CA 1
ATOM 1932 C C . ASN B 1 87 ? 1.074 26.172 7.02 1 93.19 87 ASN B C 1
ATOM 1934 O O . ASN B 1 87 ? -0.077 25.734 7.074 1 93.19 87 ASN B O 1
ATOM 1938 N N . ARG B 1 88 ? 2.086 25.531 7.477 1 95.75 88 ARG B N 1
ATOM 1939 C CA . ARG B 1 88 ? 1.957 24.234 8.141 1 95.75 88 ARG B CA 1
ATOM 1940 C C . ARG B 1 88 ? 1.075 24.344 9.375 1 95.75 88 ARG B C 1
ATOM 1942 O O . ARG B 1 88 ? 0.167 23.531 9.57 1 95.75 88 ARG B O 1
ATOM 1949 N N . SER B 1 89 ? 1.363 25.375 10.164 1 95.06 89 SER B N 1
ATOM 1950 C CA . SER B 1 89 ? 0.56 25.609 11.367 1 95.06 89 SER B CA 1
ATOM 1951 C C . SER B 1 89 ? -0.909 25.812 11.016 1 95.06 89 SER B C 1
ATOM 1953 O O . SER B 1 89 ? -1.795 25.266 11.672 1 95.06 89 SER B O 1
ATOM 1955 N N . GLU B 1 90 ? -1.116 26.578 9.984 1 95.12 90 GLU B N 1
ATOM 1956 C CA . GLU B 1 90 ? -2.484 26.859 9.562 1 95.12 90 GLU B CA 1
ATOM 1957 C C . GLU B 1 90 ? -3.182 25.594 9.078 1 95.12 90 GLU B C 1
ATOM 1959 O O . GLU B 1 90 ? -4.363 25.375 9.359 1 95.12 90 GLU B O 1
ATOM 1964 N N . ILE B 1 91 ? -2.49 24.781 8.367 1 96.44 91 ILE B N 1
ATOM 1965 C CA . ILE B 1 91 ? -3.041 23.531 7.848 1 96.44 91 ILE B CA 1
ATOM 1966 C C . ILE B 1 91 ? -3.41 22.609 9.008 1 96.44 91 ILE B C 1
ATOM 1968 O O . ILE B 1 91 ? -4.504 22.047 9.031 1 96.44 91 ILE B O 1
ATOM 1972 N N . LEU B 1 92 ? -2.539 22.453 9.984 1 97.75 92 LEU B N 1
ATOM 1973 C CA . LEU B 1 92 ? -2.779 21.562 11.117 1 97.75 92 LEU B CA 1
ATOM 1974 C C . LEU B 1 92 ? -3.988 22.031 11.922 1 97.75 92 LEU B C 1
ATOM 1976 O O . LEU B 1 92 ? -4.793 21.219 12.375 1 97.75 92 LEU B O 1
ATOM 1980 N N . LYS B 1 93 ? -4.109 23.344 12.062 1 96.19 93 LYS B N 1
ATOM 1981 C CA . LYS B 1 93 ? -5.266 23.891 12.766 1 96.19 93 LYS B CA 1
ATOM 1982 C C . LYS B 1 93 ? -6.555 23.625 11.992 1 96.19 93 LYS B C 1
ATOM 1984 O O . LYS B 1 93 ? -7.578 23.281 12.586 1 96.19 93 LYS B O 1
ATOM 1989 N N . SER B 1 94 ? -6.477 23.812 10.711 1 96.25 94 SER B N 1
ATOM 1990 C CA . SER B 1 94 ? -7.633 23.531 9.875 1 96.25 94 SER B CA 1
ATOM 1991 C C . SER B 1 94 ? -8.047 22.062 9.984 1 96.25 94 SER B C 1
ATOM 1993 O O . SER B 1 94 ? -9.242 21.766 10.062 1 96.25 94 SER B O 1
ATOM 1995 N N . ILE B 1 95 ? -7.086 21.172 9.977 1 98 95 ILE B N 1
ATOM 1996 C CA . ILE B 1 95 ? -7.34 19.75 10.094 1 98 95 ILE B CA 1
ATOM 1997 C C . ILE B 1 95 ? -8.016 19.453 11.43 1 98 95 ILE B C 1
ATOM 1999 O O . ILE B 1 95 ? -9.008 18.703 11.484 1 98 95 ILE B O 1
ATOM 2003 N N . GLN B 1 96 ? -7.551 20.047 12.492 1 97.69 96 GLN B N 1
ATOM 2004 C CA . GLN B 1 96 ? -8.148 19.844 13.805 1 97.69 96 GLN B CA 1
ATOM 2005 C C . GLN B 1 96 ? -9.609 20.281 13.812 1 97.69 96 GLN B C 1
ATOM 2007 O O . GLN B 1 96 ? -10.461 19.609 14.422 1 97.69 96 GLN B O 1
ATOM 2012 N N . HIS B 1 97 ? -9.891 21.359 13.156 1 96.56 97 HIS B N 1
ATOM 2013 C CA . HIS B 1 97 ? -11.25 21.875 13.109 1 96.56 97 HIS B CA 1
ATOM 2014 C C . HIS B 1 97 ? -12.18 20.922 12.359 1 96.56 97 HIS B C 1
ATOM 2016 O O . HIS B 1 97 ? -13.383 20.875 12.648 1 96.56 97 HIS B O 1
ATOM 2022 N N . LEU B 1 98 ? -11.641 20.172 11.453 1 97.94 98 LEU B N 1
ATOM 2023 C CA . LEU B 1 98 ? -12.43 19.281 10.609 1 97.94 98 LEU B CA 1
ATOM 2024 C C . LEU B 1 98 ? -12.68 17.953 11.305 1 97.94 98 LEU B C 1
ATOM 2026 O O . LEU B 1 98 ? -13.477 17.141 10.836 1 97.94 98 LEU B O 1
ATOM 2030 N N . LEU B 1 99 ? -12.023 17.719 12.445 1 98.12 99 LEU B N 1
ATOM 2031 C CA . LEU B 1 99 ? -12.148 16.438 13.148 1 98.12 99 LEU B CA 1
ATOM 2032 C C . LEU B 1 99 ? -13.422 16.406 13.992 1 98.12 99 LEU B C 1
ATOM 2034 O O . LEU B 1 99 ? -13.805 17.422 14.578 1 98.12 99 LEU B O 1
ATOM 2038 N N . THR B 1 100 ? -14.102 15.242 14.023 1 97.62 100 THR B N 1
ATOM 2039 C CA . THR B 1 100 ? -15.117 14.992 15.039 1 97.62 100 THR B CA 1
ATOM 2040 C C . THR B 1 100 ? -14.508 15 16.438 1 97.62 100 THR B C 1
ATOM 2042 O O . THR B 1 100 ? -13.281 15 16.578 1 97.62 100 THR B O 1
ATOM 2045 N N . GLU B 1 101 ? -15.531 15.031 17.391 1 95.69 101 GLU B N 1
ATOM 2046 C CA . GLU B 1 101 ? -15.055 14.805 18.75 1 95.69 101 GLU B CA 1
ATOM 2047 C C . GLU B 1 101 ? -14.461 13.406 18.906 1 95.69 101 GLU B C 1
ATOM 2049 O O . GLU B 1 101 ? -15.109 12.414 18.578 1 95.69 101 GLU B O 1
ATOM 2054 N N . GLY B 1 102 ? -13.328 13.227 19.203 1 96.25 102 GLY B N 1
ATOM 2055 C CA . GLY B 1 102 ? -12.656 11.938 19.344 1 96.25 102 GLY B CA 1
ATOM 2056 C C . GLY B 1 102 ? -11.953 11.492 18.078 1 96.25 102 GLY B C 1
ATOM 2057 O O . GLY B 1 102 ? -11.367 10.406 18.047 1 96.25 102 GLY B O 1
ATOM 2058 N N . GLY B 1 103 ? -12.086 12.344 17.031 1 98.25 103 GLY B N 1
ATOM 2059 C CA . GLY B 1 103 ? -11.43 12.023 15.773 1 98.25 103 GLY B CA 1
ATOM 2060 C C . GLY B 1 103 ? -9.922 12.156 15.836 1 98.25 103 GLY B C 1
ATOM 2061 O O . GLY B 1 103 ? -9.391 12.75 16.781 1 98.25 103 GLY B O 1
ATOM 2062 N N . THR B 1 104 ? -9.281 11.492 14.938 1 98.69 104 THR B N 1
ATOM 2063 C CA . THR B 1 104 ? -7.824 11.508 14.898 1 98.69 104 THR B CA 1
ATOM 2064 C C . THR B 1 104 ? -7.324 11.812 13.492 1 98.69 104 THR B C 1
ATOM 2066 O O . THR B 1 104 ? -7.855 11.289 12.508 1 98.69 104 THR B O 1
ATOM 2069 N N . ALA B 1 105 ? -6.379 12.695 13.43 1 98.88 105 ALA B N 1
ATOM 2070 C CA . ALA B 1 105 ? -5.668 12.914 12.172 1 98.88 105 ALA B CA 1
ATOM 2071 C C . ALA B 1 105 ? -4.277 12.289 12.219 1 98.88 105 ALA B C 1
ATOM 2073 O O . ALA B 1 105 ? -3.604 12.32 13.25 1 98.88 105 ALA B O 1
ATOM 2074 N N . TYR B 1 106 ? -3.887 11.719 11.133 1 98.94 106 TYR B N 1
ATOM 2075 C CA . TYR B 1 106 ? -2.545 11.172 10.961 1 98.94 106 TYR B CA 1
ATOM 2076 C C . TYR B 1 106 ? -1.752 11.992 9.945 1 98.94 106 TYR B C 1
ATOM 2078 O O . TYR B 1 106 ? -2.135 12.086 8.781 1 98.94 106 TYR B O 1
ATOM 2086 N N . ILE B 1 107 ? -0.694 12.594 10.445 1 98.88 107 ILE B N 1
ATOM 2087 C CA . ILE B 1 107 ? 0.173 13.445 9.633 1 98.88 107 ILE B CA 1
ATOM 2088 C C . ILE B 1 107 ? 1.419 12.664 9.219 1 98.88 107 ILE B C 1
ATOM 2090 O O . ILE B 1 107 ? 2.277 12.367 10.055 1 98.88 107 ILE B O 1
ATOM 2094 N N . VAL B 1 108 ? 1.498 12.336 7.969 1 98.81 108 VAL B N 1
ATOM 2095 C CA . VAL B 1 108 ? 2.605 11.547 7.445 1 98.81 108 VAL B CA 1
ATOM 2096 C C . VAL B 1 108 ? 3.662 12.469 6.84 1 98.81 108 VAL B C 1
ATOM 2098 O O . VAL B 1 108 ? 3.363 13.25 5.934 1 98.81 108 VAL B O 1
ATOM 2101 N N . VAL B 1 109 ? 4.906 12.352 7.324 1 98.12 109 VAL B N 1
ATOM 2102 C CA . VAL B 1 109 ? 5.984 13.195 6.82 1 98.12 109 VAL B CA 1
ATOM 2103 C C . VAL B 1 109 ? 7.16 12.32 6.383 1 98.12 109 VAL B C 1
ATOM 2105 O O . VAL B 1 109 ? 7.395 11.258 6.953 1 98.12 109 VAL B O 1
ATOM 2108 N N . PRO B 1 110 ? 7.863 12.789 5.363 1 96.75 110 PRO B N 1
ATOM 2109 C CA . PRO B 1 110 ? 9.031 12.016 4.945 1 96.75 110 PRO B CA 1
ATOM 2110 C C . PRO B 1 110 ? 10.188 12.109 5.938 1 96.75 110 PRO B C 1
ATOM 2112 O O . PRO B 1 110 ? 10.367 13.148 6.586 1 96.75 110 PRO B O 1
ATOM 2115 N N . ARG B 1 111 ? 10.945 11.008 6.016 1 96.38 111 ARG B N 1
ATOM 2116 C CA . ARG B 1 111 ? 12.125 11 6.875 1 96.38 111 ARG B CA 1
ATOM 2117 C C . ARG B 1 111 ? 13.391 10.711 6.066 1 96.38 111 ARG B C 1
ATOM 2119 O O . ARG B 1 111 ? 14.492 10.703 6.617 1 96.38 111 ARG B O 1
ATOM 2126 N N . ASN B 1 112 ? 13.18 10.461 4.805 1 93.94 112 ASN B N 1
ATOM 2127 C CA . ASN B 1 112 ? 14.336 10.273 3.932 1 93.94 112 ASN B CA 1
ATOM 2128 C C . ASN B 1 112 ? 14.852 11.602 3.383 1 93.94 112 ASN B C 1
ATOM 2130 O O . ASN B 1 112 ? 15.141 11.711 2.189 1 93.94 112 ASN B O 1
ATOM 2134 N N . LEU B 1 113 ? 14.914 12.594 4.172 1 92.06 113 LEU B N 1
ATOM 2135 C CA . LEU B 1 113 ? 15.383 13.945 3.877 1 92.06 113 LEU B CA 1
ATOM 2136 C C . LEU B 1 113 ? 16.516 14.344 4.812 1 92.06 113 LEU B C 1
ATOM 2138 O O . LEU B 1 113 ? 16.562 13.914 5.969 1 92.06 113 LEU B O 1
ATOM 2142 N N . PRO B 1 114 ? 17.391 15.195 4.242 1 90.62 114 PRO B N 1
ATOM 2143 C CA . PRO B 1 114 ? 18.344 15.773 5.188 1 90.62 114 PRO B CA 1
ATOM 2144 C C . PRO B 1 114 ? 17.672 16.656 6.238 1 90.62 114 PRO B C 1
ATOM 2146 O O . PRO B 1 114 ? 16.578 17.172 6.012 1 90.62 114 PRO B O 1
ATOM 2149 N N . PRO B 1 115 ? 18.312 16.812 7.395 1 88.81 115 PRO B N 1
ATOM 2150 C CA . PRO B 1 115 ? 17.719 17.609 8.477 1 88.81 115 PRO B CA 1
ATOM 2151 C C . PRO B 1 115 ? 17.297 19 8.016 1 88.81 115 PRO B C 1
ATOM 2153 O O . PRO B 1 115 ? 16.281 19.531 8.484 1 88.81 115 PRO B O 1
ATOM 2156 N N . GLU B 1 116 ? 18.031 19.594 7.074 1 87.81 116 GLU B N 1
ATOM 2157 C CA . GLU B 1 116 ? 17.734 20.938 6.609 1 87.81 116 GLU B CA 1
ATOM 2158 C C . GLU B 1 116 ? 16.703 20.922 5.496 1 87.81 116 GLU B C 1
ATOM 2160 O O . GLU B 1 116 ? 16.281 21.984 5.016 1 87.81 116 GLU B O 1
ATOM 2165 N N . GLY B 1 117 ? 16.203 19.844 5.191 1 89.12 117 GLY B N 1
ATOM 2166 C CA . GLY B 1 117 ? 15.297 19.703 4.059 1 89.12 117 GLY B CA 1
ATOM 2167 C C . GLY B 1 117 ? 16.016 19.672 2.725 1 89.12 117 GLY B C 1
ATOM 2168 O O . GLY B 1 117 ? 17.234 19.453 2.678 1 89.12 117 GLY B O 1
ATOM 2169 N N . LYS B 1 118 ? 15.156 19.609 1.709 1 85.88 118 LYS B N 1
ATOM 2170 C CA . LYS B 1 118 ? 15.727 19.609 0.366 1 85.88 118 LYS B CA 1
ATOM 2171 C C . LYS B 1 118 ? 14.844 20.375 -0.615 1 85.88 118 LYS B C 1
ATOM 2173 O O . LYS B 1 118 ? 13.672 20.625 -0.337 1 85.88 118 LYS B O 1
ATOM 2178 N N . LEU B 1 119 ? 15.484 20.812 -1.613 1 80 119 LEU B N 1
ATOM 2179 C CA . LEU B 1 119 ? 14.742 21.359 -2.748 1 80 119 LEU B CA 1
ATOM 2180 C C . LEU B 1 119 ? 14.484 20.281 -3.793 1 80 119 LEU B C 1
ATOM 2182 O O . LEU B 1 119 ? 15.391 19.531 -4.16 1 80 119 LEU B O 1
ATOM 2186 N N . SER B 1 120 ? 13.211 20 -4.004 1 73.88 120 SER B N 1
ATOM 2187 C CA . SER B 1 120 ? 12.859 18.906 -4.895 1 73.88 120 SER B CA 1
ATOM 2188 C C . SER B 1 120 ? 12.289 19.406 -6.211 1 73.88 120 SER B C 1
ATOM 2190 O O . SER B 1 120 ? 11.57 20.406 -6.238 1 73.88 120 SER B O 1
ATOM 2192 N N . GLY B 1 121 ? 12.555 18.547 -7.141 1 62.31 121 GLY B N 1
ATOM 2193 C CA . GLY B 1 121 ? 11.938 18.766 -8.438 1 62.31 121 GLY B CA 1
ATOM 2194 C C . GLY B 1 121 ? 12.602 19.875 -9.242 1 62.31 121 GLY B C 1
ATOM 2195 O O . GLY B 1 121 ? 13.578 20.469 -8.781 1 62.31 121 GLY B O 1
ATOM 2196 N N . TYR B 1 122 ? 12.055 19.906 -10.445 1 56.09 122 TYR B N 1
ATOM 2197 C CA . TYR B 1 122 ? 12.578 20.875 -11.406 1 56.09 122 TYR B CA 1
ATOM 2198 C C . TYR B 1 122 ? 12.398 22.297 -10.891 1 56.09 122 TYR B C 1
ATOM 2200 O O . TYR B 1 122 ? 13.242 23.156 -11.141 1 56.09 122 TYR B O 1
ATOM 2208 N N . ASN B 1 123 ? 11.375 22.406 -10.109 1 62.38 123 ASN B N 1
ATOM 2209 C CA . ASN B 1 123 ? 11.07 23.766 -9.68 1 62.38 123 ASN B CA 1
ATOM 2210 C C . ASN B 1 123 ? 11.617 24.047 -8.281 1 62.38 123 ASN B C 1
ATOM 2212 O O . ASN B 1 123 ? 11.273 25.062 -7.676 1 62.38 123 ASN B O 1
ATOM 2216 N N . ARG B 1 124 ? 12.383 23.078 -7.887 1 72.31 124 ARG B N 1
ATOM 2217 C CA . ARG B 1 124 ? 13.117 23.25 -6.637 1 72.31 124 ARG B CA 1
ATOM 2218 C C . ARG B 1 124 ? 12.164 23.578 -5.488 1 72.31 124 ARG B C 1
ATOM 2220 O O . ARG B 1 124 ? 12.375 24.531 -4.75 1 72.31 124 ARG B O 1
ATOM 2227 N N . ARG B 1 125 ? 11.172 22.891 -5.43 1 79.75 125 ARG B N 1
ATOM 2228 C CA . ARG B 1 125 ? 10.227 23.078 -4.34 1 79.75 125 ARG B CA 1
ATOM 2229 C C . ARG B 1 125 ? 10.805 22.594 -3.016 1 79.75 125 ARG B C 1
ATOM 2231 O O . ARG B 1 125 ? 11.391 21.516 -2.955 1 79.75 125 ARG B O 1
ATOM 2238 N N . PRO B 1 126 ? 10.625 23.453 -2.061 1 84.81 126 PRO B N 1
ATOM 2239 C CA . PRO B 1 126 ? 11.195 23.031 -0.778 1 84.81 126 PRO B CA 1
ATOM 2240 C C . PRO B 1 126 ? 10.445 21.859 -0.157 1 84.81 126 PRO B C 1
ATOM 2242 O O . PRO B 1 126 ? 9.211 21.781 -0.263 1 84.81 126 PRO B O 1
ATOM 2245 N N . GLN B 1 127 ? 11.156 20.953 0.34 1 90.88 127 GLN B N 1
ATOM 2246 C CA . GLN B 1 127 ? 10.68 19.906 1.229 1 90.88 127 GLN B CA 1
ATOM 2247 C C . GLN B 1 127 ? 11.344 19.984 2.6 1 90.88 127 GLN B C 1
ATOM 2249 O O . GLN B 1 127 ? 12.562 19.859 2.713 1 90.88 127 GLN B O 1
ATOM 2254 N N . TYR B 1 128 ? 10.531 20.188 3.602 1 93.56 128 TYR B N 1
ATOM 2255 C CA . TYR B 1 128 ? 11.062 20.375 4.949 1 93.56 128 TYR B CA 1
ATOM 2256 C C . TYR B 1 128 ? 11.07 19.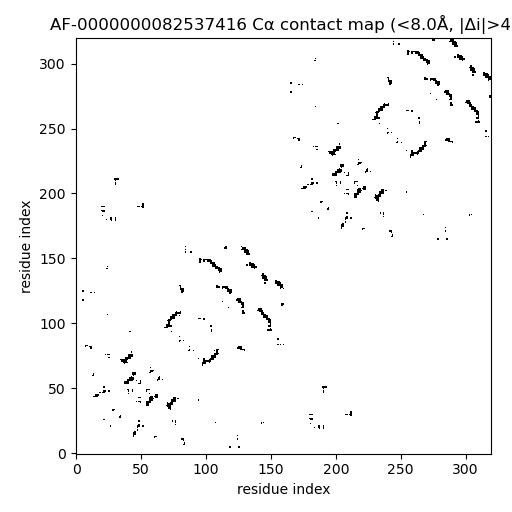062 5.719 1 93.56 128 TYR B C 1
ATOM 2258 O O . TYR B 1 128 ? 10.164 18.234 5.574 1 93.56 128 TYR B O 1
ATOM 2266 N N . ASN B 1 129 ? 12.109 18.891 6.508 1 95.62 129 ASN B N 1
ATOM 2267 C CA . ASN B 1 129 ? 12.109 17.797 7.473 1 95.62 129 ASN B CA 1
ATOM 2268 C C . ASN B 1 129 ? 11.336 18.156 8.734 1 95.62 129 ASN B C 1
ATOM 2270 O O . ASN B 1 129 ? 11.938 18.531 9.75 1 95.62 129 ASN B O 1
ATOM 2274 N N . VAL B 1 130 ? 10.117 17.969 8.656 1 97.25 130 VAL B N 1
ATOM 2275 C CA . VAL B 1 130 ? 9.18 18.516 9.633 1 97.25 130 VAL B CA 1
ATOM 2276 C C . VAL B 1 130 ? 9.297 17.734 10.945 1 97.25 130 VAL B C 1
ATOM 2278 O O . VAL B 1 130 ? 9.266 16.5 10.945 1 97.25 130 VAL B O 1
ATOM 2281 N N . VAL B 1 131 ? 9.422 18.469 12.039 1 97.38 131 VAL B N 1
ATOM 2282 C CA . VAL B 1 131 ? 9.469 17.875 13.375 1 97.38 131 VAL B CA 1
ATOM 2283 C C . VAL B 1 131 ? 8.414 18.547 14.266 1 97.38 131 VAL B C 1
ATOM 2285 O O . VAL B 1 131 ? 8.539 19.719 14.617 1 97.38 131 VAL B O 1
ATOM 2288 N N . LEU B 1 132 ? 7.449 17.781 14.648 1 97.56 132 LEU B N 1
ATOM 2289 C CA . LEU B 1 132 ? 6.371 18.25 15.508 1 97.56 132 LEU B CA 1
ATOM 2290 C C . LEU B 1 132 ? 6.453 17.609 16.891 1 97.56 132 LEU B C 1
ATOM 2292 O O . LEU B 1 132 ? 6.836 16.438 17 1 97.56 132 LEU B O 1
ATOM 2296 N N . THR B 1 133 ? 6.09 18.359 17.953 1 97.31 133 THR B N 1
ATOM 2297 C CA . THR B 1 133 ? 6.016 17.797 19.297 1 97.31 133 THR B CA 1
ATOM 2298 C C . THR B 1 133 ? 4.699 17.047 19.484 1 97.31 133 THR B C 1
ATOM 2300 O O . THR B 1 133 ? 3.883 17.438 20.328 1 97.31 133 THR B O 1
ATOM 2303 N N . LEU B 1 134 ? 4.418 16.031 18.734 1 97.69 134 LEU B N 1
ATOM 2304 C CA . LEU B 1 134 ? 3.27 15.133 18.766 1 97.69 134 LEU B CA 1
ATOM 2305 C C . LEU B 1 134 ? 3.719 13.688 18.906 1 97.69 134 LEU B C 1
ATOM 2307 O O . LEU B 1 134 ? 4.844 13.336 18.547 1 97.69 134 LEU B O 1
ATOM 2311 N N . ASP B 1 135 ? 2.879 12.844 19.469 1 97.06 135 ASP B N 1
ATOM 2312 C CA . ASP B 1 135 ? 3.152 11.414 19.453 1 97.06 135 ASP B CA 1
ATOM 2313 C C . ASP B 1 135 ? 3.129 10.867 18.031 1 97.06 135 ASP B C 1
ATOM 2315 O O . ASP B 1 135 ? 2.441 11.406 17.156 1 97.06 135 ASP B O 1
ATOM 2319 N N . SER B 1 136 ? 3.951 9.891 17.781 1 98.25 136 SER B N 1
ATOM 2320 C CA . SER B 1 136 ? 3.934 9.195 16.484 1 98.25 136 SER B CA 1
ATOM 2321 C C . SER B 1 136 ? 3.469 7.754 16.656 1 98.25 136 SER B C 1
ATOM 2323 O O . SER B 1 136 ? 3.732 7.121 17.672 1 98.25 136 SER B O 1
ATOM 2325 N N . VAL B 1 137 ? 2.807 7.242 15.672 1 98.56 137 VAL B N 1
ATOM 2326 C CA . VAL B 1 137 ? 2.322 5.863 15.734 1 98.56 137 VAL B CA 1
ATOM 2327 C C . VAL B 1 137 ? 3.26 4.953 14.945 1 98.56 137 VAL B C 1
ATOM 2329 O O . VAL B 1 137 ? 3.207 3.729 15.086 1 98.56 137 VAL B O 1
ATOM 2332 N N . TYR B 1 138 ? 4.047 5.57 14.164 1 98.56 138 TYR B N 1
ATOM 2333 C CA . TYR B 1 138 ? 4.984 4.801 13.359 1 98.56 138 TYR B CA 1
ATOM 2334 C C . TYR B 1 138 ? 6.148 5.668 12.898 1 98.56 138 TYR B C 1
ATOM 2336 O O . TYR B 1 138 ? 5.973 6.859 12.633 1 98.56 138 TYR B O 1
ATOM 2344 N N . SER B 1 139 ? 7.32 5.055 12.734 1 98.12 139 SER B N 1
ATOM 2345 C CA . SER B 1 139 ? 8.484 5.719 12.148 1 98.12 139 SER B CA 1
ATOM 2346 C C . SER B 1 139 ? 9.492 4.703 11.625 1 98.12 139 SER B C 1
ATOM 2348 O O . SER B 1 139 ? 9.719 3.666 12.25 1 98.12 139 SER B O 1
ATOM 2350 N N . ASP B 1 140 ? 10.023 4.941 10.516 1 97.31 140 ASP B N 1
ATOM 2351 C CA . ASP B 1 140 ? 11.195 4.242 10 1 97.31 140 ASP B CA 1
ATOM 2352 C C . ASP B 1 140 ? 12.102 5.195 9.211 1 97.31 140 ASP B C 1
ATOM 2354 O O . ASP B 1 140 ? 12.039 6.41 9.398 1 97.31 140 ASP B O 1
ATOM 2358 N N . GLU B 1 141 ? 12.992 4.684 8.398 1 96.44 141 GLU B N 1
ATOM 2359 C CA . GLU B 1 141 ? 13.977 5.527 7.723 1 96.44 141 GLU B CA 1
ATOM 2360 C C . GLU B 1 141 ? 13.32 6.352 6.617 1 96.44 141 GLU B C 1
ATOM 2362 O O . GLU B 1 141 ? 13.906 7.32 6.129 1 96.44 141 GLU B O 1
ATOM 2367 N N . SER B 1 142 ? 12.047 6.02 6.281 1 96.94 142 SER B N 1
ATOM 2368 C CA . SER B 1 142 ? 11.43 6.645 5.113 1 96.94 142 SER B CA 1
ATOM 2369 C C . SER B 1 142 ? 10.32 7.602 5.523 1 96.94 142 SER B C 1
ATOM 2371 O O . SER B 1 142 ? 10.094 8.625 4.871 1 96.94 142 SER B O 1
ATOM 2373 N N . ILE B 1 143 ? 9.562 7.211 6.637 1 98.06 143 ILE B N 1
ATOM 2374 C CA . ILE B 1 143 ? 8.445 8.07 6.996 1 98.06 143 ILE B CA 1
ATOM 2375 C C . ILE B 1 143 ? 8.281 8.102 8.516 1 98.06 143 ILE B C 1
ATOM 2377 O O . ILE B 1 143 ? 8.836 7.25 9.219 1 98.06 143 ILE B O 1
ATOM 2381 N N . MET B 1 144 ? 7.609 9.109 8.984 1 98.56 144 MET B N 1
ATOM 2382 C CA . MET B 1 144 ? 7.047 9.242 10.32 1 98.56 144 MET B CA 1
ATOM 2383 C C . MET B 1 144 ? 5.57 9.617 10.266 1 98.56 144 MET B C 1
ATOM 2385 O O . MET B 1 144 ? 5.172 10.453 9.445 1 98.56 144 MET B O 1
ATOM 2389 N N . ILE B 1 145 ? 4.723 8.961 11.094 1 98.88 145 ILE B N 1
ATOM 2390 C CA . ILE B 1 145 ? 3.293 9.25 11.148 1 98.88 145 ILE B CA 1
ATOM 2391 C C . ILE B 1 145 ? 2.932 9.844 12.508 1 98.88 145 ILE B C 1
ATOM 2393 O O . ILE B 1 145 ? 2.885 9.125 13.508 1 98.88 145 ILE B O 1
ATOM 2397 N N . TYR B 1 146 ? 2.621 11.156 12.555 1 98.81 146 TYR B N 1
ATOM 2398 C CA . TYR B 1 146 ? 2.205 11.82 13.781 1 98.81 146 TYR B CA 1
ATOM 2399 C C . TYR B 1 146 ? 0.711 11.641 14.023 1 98.81 146 TYR B C 1
ATOM 2401 O O . TYR B 1 146 ? -0.071 11.555 13.078 1 98.81 146 TYR B O 1
ATOM 2409 N N . LYS B 1 147 ? 0.33 11.547 15.258 1 98.69 147 LYS B N 1
ATOM 2410 C CA . LYS B 1 147 ? -1.066 11.523 15.688 1 98.69 147 LYS B CA 1
ATOM 2411 C C . LYS B 1 147 ? -1.519 12.898 16.172 1 98.69 147 LYS B C 1
ATOM 2413 O O . LYS B 1 147 ? -0.905 13.477 17.062 1 98.69 147 LYS B O 1
ATOM 2418 N N . LEU B 1 148 ? -2.49 13.484 15.531 1 98.5 148 LEU B N 1
ATOM 2419 C CA . LEU B 1 148 ? -3.061 14.781 15.891 1 98.5 148 LEU B CA 1
ATOM 2420 C C . LEU B 1 148 ? -4.535 14.641 16.266 1 98.5 148 LEU B C 1
ATOM 2422 O O . LEU B 1 148 ? -5.34 14.172 15.453 1 98.5 148 LEU B O 1
ATOM 2426 N N . VAL B 1 149 ? -4.855 14.977 17.5 1 97.38 149 VAL B N 1
ATOM 2427 C CA . VAL B 1 149 ? -6.254 14.961 17.906 1 97.38 149 VAL B CA 1
ATOM 2428 C C . VAL B 1 149 ? -6.77 16.391 18.062 1 97.38 149 VAL B C 1
ATOM 2430 O O . VAL B 1 149 ? -5.988 17.344 18.031 1 97.38 149 VAL B O 1
ATOM 2433 N N . LYS B 1 150 ? -8.086 16.5 18.203 1 90.81 150 LYS B N 1
ATOM 2434 C CA . LYS B 1 150 ? -8.766 17.781 18.141 1 90.81 150 LYS B CA 1
ATOM 2435 C C . LYS B 1 150 ? -8.164 18.781 19.125 1 90.81 150 LYS B C 1
ATOM 2437 O O . LYS B 1 150 ? -7.887 19.922 18.781 1 90.81 150 LYS B O 1
ATOM 2442 N N . ASP B 1 151 ? -7.852 18.391 20.328 1 87 151 ASP B N 1
ATOM 2443 C CA . ASP B 1 151 ? -7.426 19.344 21.344 1 87 151 ASP B CA 1
ATOM 2444 C C . ASP B 1 151 ? -5.93 19.234 21.625 1 87 151 ASP B C 1
ATOM 2446 O O . ASP B 1 151 ? -5.434 19.75 22.625 1 87 151 ASP B O 1
ATOM 2450 N N . SER B 1 152 ? -5.234 18.547 20.734 1 89.69 152 SER B N 1
ATOM 2451 C CA . SER B 1 152 ? -3.787 18.453 20.891 1 89.69 152 SER B CA 1
ATOM 2452 C C . SER B 1 152 ? -3.135 19.828 20.781 1 89.69 152 SER B C 1
ATOM 2454 O O . SER B 1 152 ? -3.537 20.656 19.969 1 89.69 152 SER B O 1
ATOM 2456 N N . VAL B 1 153 ? -2.238 20.062 21.672 1 91.88 153 VAL B N 1
ATOM 2457 C CA . VAL B 1 153 ? -1.32 21.188 21.516 1 91.88 153 VAL B CA 1
ATOM 2458 C C . VAL B 1 153 ? 0.004 20.703 20.938 1 91.88 153 VAL B C 1
ATOM 2460 O O . VAL B 1 153 ? 0.488 19.625 21.297 1 91.88 153 VAL B O 1
ATOM 2463 N N . PHE B 1 154 ? 0.521 21.438 19.984 1 94.44 154 PHE B N 1
ATOM 2464 C CA . PHE B 1 154 ? 1.779 21.016 19.375 1 94.44 154 PHE B CA 1
ATOM 2465 C C . PHE B 1 154 ? 2.678 22.219 19.109 1 94.44 154 PHE B C 1
ATOM 2467 O O . PHE B 1 154 ? 2.203 23.344 19.031 1 94.44 154 PHE B O 1
ATOM 2474 N N . ARG B 1 155 ? 3.951 21.938 19.031 1 95 155 ARG B N 1
ATOM 2475 C CA . ARG B 1 155 ? 4.961 22.891 18.562 1 95 155 ARG B CA 1
ATOM 2476 C C . ARG B 1 155 ? 5.668 22.359 17.312 1 95 155 ARG B C 1
ATOM 2478 O O . ARG B 1 155 ? 5.879 21.156 17.172 1 95 155 ARG B O 1
ATOM 2485 N N . ASP B 1 156 ? 5.844 23.219 16.406 1 96.44 156 ASP B N 1
ATOM 2486 C CA . ASP B 1 156 ? 6.664 22.953 15.234 1 96.44 156 ASP B CA 1
ATOM 2487 C C . ASP B 1 156 ? 8.125 23.297 15.484 1 96.44 156 ASP B C 1
ATOM 2489 O O . ASP B 1 156 ? 8.484 24.484 15.539 1 96.44 156 ASP B O 1
ATOM 2493 N N . THR B 1 157 ? 9.047 22.312 15.641 1 94.81 157 THR B N 1
ATOM 2494 C CA . THR B 1 157 ? 10.453 22.547 15.953 1 94.81 157 THR B C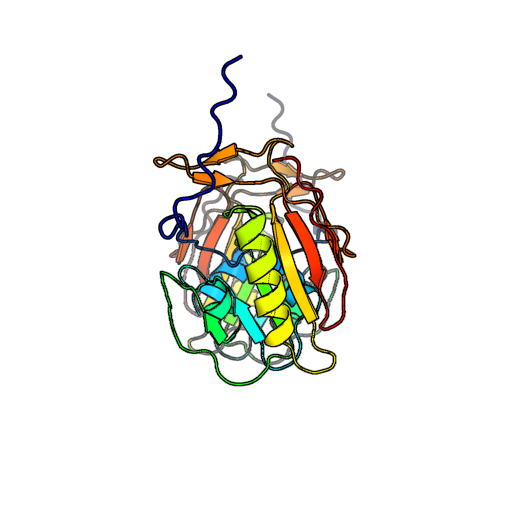A 1
ATOM 2495 C C . THR B 1 157 ? 11.328 22.25 14.734 1 94.81 157 THR B C 1
ATOM 2497 O O . THR B 1 157 ? 12.531 22.016 14.867 1 94.81 157 THR B O 1
ATOM 2500 N N . THR B 1 158 ? 10.688 22.188 13.609 1 93.75 158 THR B N 1
ATOM 2501 C CA . THR B 1 158 ? 11.398 22 12.352 1 93.75 158 THR B CA 1
ATOM 2502 C C . THR B 1 158 ? 12.531 23 12.211 1 93.75 158 THR B C 1
ATOM 2504 O O . THR B 1 158 ? 12.375 24.188 12.539 1 93.75 158 THR B O 1
ATOM 2507 N N . LEU B 1 159 ? 13.68 22.469 11.703 1 82.06 159 LEU B N 1
ATOM 2508 C CA . LEU B 1 159 ? 14.805 23.359 11.469 1 82.06 159 LEU B CA 1
ATOM 2509 C C . LEU B 1 159 ? 14.633 24.109 10.148 1 82.06 159 LEU B C 1
ATOM 2511 O O . LEU B 1 159 ? 14.523 23.484 9.086 1 82.06 159 LEU B O 1
ATOM 2515 N N . ASP B 1 160 ? 14.008 25.219 10.078 1 68.38 160 ASP B N 1
ATOM 2516 C CA . ASP B 1 160 ? 13.875 25.984 8.844 1 68.38 160 ASP B CA 1
ATOM 2517 C C . ASP B 1 160 ? 15.164 26.734 8.531 1 68.38 160 ASP B C 1
ATOM 2519 O O . ASP B 1 160 ? 15.93 27.078 9.438 1 68.38 160 ASP B O 1
#

Secondary structure (DSSP, 8-state):
---------S---------SS--HHHHHHHHTT---SSEEEET-TT-HHHHHHT-EEEBTTTB-PPP-S-EEEEEEESSGGGS-HHHHHHHHHHHHHHEEEEEEEEEEEE-SS-TT-EEETTTTEEE----BSS-EEEE-SSEEEEEEETT----B----/-------S-S---------SS--HHHHHHHHTT---SSEEEET-TT-HHHHHHT-EEEBTTTB-PPP-S-EEEEEEESSGGGS-HHHHHHHHHHHHHHEEEEEEEEEEEE-SS-TT-EEETTTTEEE----BSS-EEEE-SSEEEEEEETT----B----

Radius of gyration: 22.61 Å; Cα contacts (8 Å, |Δi|>4): 649; chains: 2; bounding box: 52×65×43 Å